Protein AF-0000000066007963 (afdb_homodimer)

pLDDT: mean 97.16, std 2.32, range [82.25, 98.88]

Foldseek 3Di:
DKKKKKFFDWDPPDDLVRLVVLQVVLLVLCVPQFQWPDKDKDFDDDDDQDDPDHGDDPDDTGMMMMTDGPDPVSVVRNVPDPSNVVSVVSCVVTTPDMDMDIDDDDD/DKKKKKFFDWDPPDDLVRLVVLQVVLLVLCVPQFQWPDKDKDFDDDDDQDDPDHGDDPDDTTMMMMTDGPDPVSVVRNVPDPSNVVSVVSCVVTTPDMDMDIDDDDD

Solvent-accessible surface area (backbone atoms only — not comparable to full-atom values): 11468 Å² total; per-residue (Å²): 108,45,36,37,39,31,45,29,24,60,33,89,89,54,50,70,69,58,46,54,52,50,53,51,51,54,54,61,66,50,64,85,38,58,36,54,68,42,76,50,58,29,38,51,71,42,69,70,71,90,57,91,40,49,68,43,83,58,74,83,61,45,29,42,36,38,42,33,18,71,38,73,68,28,42,51,47,26,72,68,35,69,68,47,52,58,52,49,54,52,42,47,72,56,38,40,28,38,34,52,32,33,40,40,82,74,120,108,47,37,37,39,31,43,28,23,60,34,90,88,52,50,70,68,57,45,53,53,48,53,52,52,54,54,60,64,50,64,84,37,59,37,54,67,43,76,49,58,30,38,50,70,41,69,71,71,90,57,92,40,50,67,43,84,57,74,83,60,45,28,43,35,36,41,33,17,71,37,72,67,28,42,51,47,27,74,68,35,70,67,47,51,56,53,48,53,52,43,49,72,56,39,40,26,37,34,49,32,33,40,39,81,75,118

Secondary structure (DSSP, 8-state):
-EEEEEEEE--TTS-HHHHHHHHHHHHHHTTT-TT--EEEEEEEEE-----SS-B-------EEEEEEESSHHHHHHHHH-HHHHHHHHHHHHH-SEEEEEEEEE--/-EEEEEEEE--TTS-HHHHHHHHHHHHHHTTT-TT--EEEEEEEEE-----SS-B-------EEEEEEESSHHHHHHHHH-HHHHHHHHHHHHH-SEEEEEEEEE--

GO terms:
  GO:0047469 4-carboxymethyl-4-methylbutenolide mutase activity (F, EXP)

Structure (mmCIF, N/CA/C/O backbone):
data_AF-0000000066007963-model_v1
#
loop_
_entity.id
_entity.type
_entity.pdbx_description
1 polymer '4-carboxymethyl-4-methylbutenolide mutase'
#
loop_
_atom_site.group_PDB
_atom_site.id
_atom_site.type_symbol
_atom_site.label_atom_id
_atom_site.label_alt_id
_atom_site.label_comp_id
_atom_site.label_asym_id
_atom_site.label_entity_id
_atom_site.label_seq_id
_atom_site.pdbx_PDB_ins_code
_atom_site.Cartn_x
_atom_site.Cartn_y
_atom_site.Cartn_z
_atom_site.occupancy
_atom_site.B_iso_or_equiv
_atom_site.auth_seq_id
_atom_site.auth_comp_id
_atom_site.auth_asym_id
_atom_site.auth_atom_id
_atom_site.pdbx_PDB_model_num
ATOM 1 N N . MET A 1 1 ? -11.953 -4.258 10.492 1 93 1 MET A N 1
ATOM 2 C CA . MET A 1 1 ? -11.016 -3.141 10.531 1 93 1 MET A CA 1
ATOM 3 C C . MET A 1 1 ? -10.969 -2.42 9.195 1 93 1 MET A C 1
ATOM 5 O O . MET A 1 1 ? -10.945 -3.059 8.141 1 93 1 MET A O 1
ATOM 9 N N . ILE A 1 2 ? -11.094 -1.042 9.227 1 97.12 2 ILE A N 1
ATOM 10 C CA . ILE A 1 2 ? -11.023 -0.233 8.008 1 97.12 2 ILE A CA 1
ATOM 11 C C . ILE A 1 2 ? -9.57 0.151 7.738 1 97.12 2 ILE A C 1
ATOM 13 O O . ILE A 1 2 ? -8.852 0.589 8.641 1 97.12 2 ILE A O 1
ATOM 17 N N . ARG A 1 3 ? -9.156 -0.06 6.543 1 98.12 3 ARG A N 1
ATOM 18 C CA . ARG A 1 3 ? -7.805 0.311 6.141 1 98.12 3 ARG A CA 1
ATOM 19 C C . ARG A 1 3 ? -7.828 1.187 4.891 1 98.12 3 ARG A C 1
ATOM 21 O O . ARG A 1 3 ? -8.453 0.831 3.889 1 98.12 3 ARG A O 1
ATOM 28 N N . ILE A 1 4 ? -7.16 2.316 4.98 1 98.56 4 ILE A N 1
ATOM 29 C CA . ILE A 1 4 ? -7.004 3.215 3.844 1 98.56 4 ILE A CA 1
ATOM 30 C C . ILE A 1 4 ? -5.52 3.404 3.537 1 98.56 4 ILE A C 1
ATOM 32 O O . ILE A 1 4 ? -4.742 3.789 4.414 1 98.56 4 ILE A O 1
ATOM 36 N N . LEU A 1 5 ? -5.148 3.043 2.363 1 98.75 5 LEU A N 1
ATOM 37 C CA . LEU A 1 5 ? -3.783 3.234 1.885 1 98.75 5 LEU A CA 1
ATOM 38 C C . LEU A 1 5 ? -3.678 4.492 1.031 1 98.75 5 LEU A C 1
ATOM 40 O O . LEU A 1 5 ? -4.566 4.777 0.223 1 98.75 5 LEU A O 1
ATOM 44 N N . TYR A 1 6 ? -2.576 5.219 1.158 1 98.75 6 TYR A N 1
ATOM 45 C CA . TYR A 1 6 ? -2.344 6.457 0.419 1 98.75 6 TYR A CA 1
ATOM 46 C C . TYR A 1 6 ? -1.031 6.391 -0.354 1 98.75 6 TYR A C 1
ATOM 48 O O . TYR A 1 6 ? 0.024 6.125 0.225 1 98.75 6 TYR A O 1
ATOM 56 N N . LEU A 1 7 ? -1.096 6.605 -1.629 1 98.88 7 LEU A N 1
ATOM 57 C CA . LEU A 1 7 ? 0.093 6.938 -2.406 1 98.88 7 LEU A CA 1
ATOM 58 C C . LEU A 1 7 ? 0.381 8.43 -2.348 1 98.88 7 LEU A C 1
ATOM 60 O O . LEU A 1 7 ? -0.507 9.25 -2.594 1 98.88 7 LEU A O 1
ATOM 64 N N . LEU A 1 8 ? 1.638 8.781 -2.002 1 98.81 8 LEU A N 1
ATOM 65 C CA . LEU A 1 8 ? 1.977 10.18 -1.795 1 98.81 8 LEU A CA 1
ATOM 66 C C . LEU A 1 8 ? 3.072 10.625 -2.76 1 98.81 8 LEU A C 1
ATOM 68 O O . LEU A 1 8 ? 4.039 9.891 -2.984 1 98.81 8 LEU A O 1
ATOM 72 N N . VAL A 1 9 ? 2.863 11.766 -3.27 1 98.81 9 VAL A N 1
ATOM 73 C CA . VAL A 1 9 ? 3.889 12.445 -4.055 1 98.81 9 VAL A CA 1
ATOM 74 C C . VAL A 1 9 ? 4.289 13.75 -3.367 1 98.81 9 VAL A C 1
ATOM 76 O O . VAL A 1 9 ? 3.43 14.523 -2.945 1 98.81 9 VAL A O 1
ATOM 79 N N . LYS A 1 10 ? 5.543 13.922 -3.172 1 98.5 10 LYS A N 1
ATOM 80 C CA . LYS A 1 10 ? 6.004 15.164 -2.551 1 98.5 10 LYS A CA 1
ATOM 81 C C . LYS A 1 10 ? 5.812 16.359 -3.486 1 98.5 10 LYS A C 1
ATOM 83 O O . LYS A 1 10 ? 5.793 16.188 -4.707 1 98.5 10 LYS A O 1
ATOM 88 N N . PRO A 1 11 ? 5.68 17.594 -2.967 1 98.38 11 PRO A N 1
ATOM 89 C CA . PRO A 1 11 ? 5.66 18.781 -3.814 1 98.38 11 PRO A CA 1
ATOM 90 C C . PRO A 1 11 ? 6.926 18.938 -4.656 1 98.38 11 PRO A C 1
ATOM 92 O O . PRO A 1 11 ? 8.023 18.594 -4.195 1 98.38 11 PRO A O 1
ATOM 95 N N . GLU A 1 12 ? 6.754 19.469 -5.875 1 97.06 12 GLU A N 1
ATOM 96 C CA . GLU A 1 12 ? 7.879 19.641 -6.789 1 97.06 12 GLU A CA 1
ATOM 97 C C . GLU A 1 12 ? 8.969 20.516 -6.172 1 97.06 12 GLU A C 1
ATOM 99 O O . GLU A 1 12 ? 10.156 20.297 -6.418 1 97.06 12 GLU A O 1
ATOM 104 N N . SER A 1 13 ? 8.555 21.422 -5.32 1 97.81 13 SER A N 1
ATOM 105 C CA . SER A 1 13 ? 9.484 22.406 -4.77 1 97.81 13 SER A CA 1
ATOM 106 C C . SER A 1 13 ? 10.188 21.859 -3.531 1 97.81 13 SER A C 1
ATOM 108 O O . SER A 1 13 ? 11.141 22.469 -3.035 1 97.81 13 SER A O 1
ATOM 110 N N . MET A 1 14 ? 9.82 20.781 -3.053 1 98.5 14 MET A N 1
ATOM 111 C CA . MET A 1 14 ? 10.344 20.25 -1.8 1 98.5 14 MET A CA 1
ATOM 112 C C . MET A 1 14 ? 11.406 19.188 -2.062 1 98.5 14 MET A C 1
ATOM 114 O O . MET A 1 14 ? 11.211 18.297 -2.902 1 98.5 14 MET A O 1
ATOM 118 N N . SER A 1 15 ? 12.461 19.234 -1.351 1 98.5 15 SER A N 1
ATOM 119 C CA . SER A 1 15 ? 13.516 18.219 -1.502 1 98.5 15 SER A CA 1
ATOM 120 C C . SER A 1 15 ? 13.094 16.891 -0.895 1 98.5 15 SER A C 1
ATOM 122 O O . SER A 1 15 ? 12.211 16.844 -0.037 1 98.5 15 SER A O 1
ATOM 124 N N . HIS A 1 16 ? 13.75 15.859 -1.344 1 97.5 16 HIS A N 1
ATOM 125 C CA . HIS A 1 16 ? 13.492 14.531 -0.79 1 97.5 16 HIS A CA 1
ATOM 126 C C . HIS A 1 16 ? 13.789 14.492 0.706 1 97.5 16 HIS A C 1
ATOM 128 O O . HIS A 1 16 ? 13.023 13.906 1.477 1 97.5 16 HIS A O 1
ATOM 134 N N . GLU A 1 17 ? 14.867 15.156 1.079 1 98 17 GLU A N 1
ATOM 135 C CA . GLU A 1 17 ? 15.266 15.172 2.484 1 98 17 GLU A CA 1
ATOM 136 C C . GLU A 1 17 ? 14.211 15.875 3.346 1 98 17 GLU A C 1
ATOM 138 O O . GLU A 1 17 ? 13.875 15.398 4.43 1 98 17 GLU A O 1
ATOM 143 N N . GLN A 1 18 ? 13.773 16.984 2.867 1 98.69 18 GLN A N 1
ATOM 144 C CA . GLN A 1 18 ? 12.734 17.703 3.602 1 98.69 18 GLN A CA 1
ATOM 145 C C . GLN A 1 18 ? 11.453 16.875 3.676 1 98.69 18 GLN A C 1
ATOM 147 O O . GLN A 1 18 ? 10.797 16.828 4.723 1 98.69 18 GLN A O 1
ATOM 152 N N . PHE A 1 19 ? 11.109 16.266 2.555 1 98.81 19 PHE A N 1
ATOM 153 C CA . PHE A 1 19 ? 9.922 15.422 2.516 1 98.81 19 PHE A CA 1
ATOM 154 C C . PHE A 1 19 ? 10.023 14.305 3.541 1 98.81 19 PHE A C 1
ATOM 156 O O . PHE A 1 19 ? 9.07 14.047 4.281 1 98.81 19 PHE A O 1
ATOM 163 N N . ARG A 1 20 ? 11.133 13.648 3.611 1 98.38 20 ARG A N 1
ATOM 164 C CA . ARG A 1 20 ? 11.391 12.594 4.59 1 98.38 20 ARG A CA 1
ATOM 165 C C . ARG A 1 20 ? 11.148 13.094 6.012 1 98.38 20 ARG A C 1
ATOM 167 O O . ARG A 1 20 ? 10.469 12.438 6.801 1 98.38 20 ARG A O 1
ATOM 174 N N . LYS A 1 21 ? 11.672 14.258 6.332 1 98.62 21 LYS A N 1
ATOM 175 C CA . LYS A 1 21 ? 11.5 14.844 7.656 1 98.62 21 LYS A CA 1
ATOM 176 C C . LYS A 1 21 ? 10.023 15.102 7.957 1 98.62 21 LYS A C 1
ATOM 178 O O . LYS A 1 21 ? 9.555 14.828 9.062 1 98.62 21 LYS A O 1
ATOM 183 N N . GLU A 1 22 ? 9.336 15.594 6.957 1 98.75 22 GLU A N 1
ATOM 184 C CA . GLU A 1 22 ? 7.926 15.922 7.16 1 98.75 22 GLU A CA 1
ATOM 185 C C . GLU A 1 22 ? 7.086 14.656 7.34 1 98.75 22 GLU A C 1
ATOM 187 O O . GLU A 1 22 ? 6.098 14.664 8.078 1 98.75 22 GLU A O 1
ATOM 192 N N . CYS A 1 23 ? 7.461 13.57 6.676 1 98.69 23 CYS A N 1
ATOM 193 C CA . CYS A 1 23 ? 6.785 12.297 6.91 1 98.69 23 CYS A CA 1
ATOM 194 C C . CYS A 1 23 ? 6.902 11.883 8.375 1 98.69 23 CYS A C 1
ATOM 196 O O . CYS A 1 23 ? 5.934 11.406 8.961 1 98.69 23 CYS A O 1
ATOM 198 N N . VAL A 1 24 ? 8.047 12.078 8.945 1 98.5 24 VAL A N 1
ATOM 199 C CA . VAL A 1 24 ? 8.273 11.734 10.344 1 98.5 24 VAL A CA 1
ATOM 200 C C . VAL A 1 24 ? 7.434 12.641 11.25 1 98.5 24 VAL A C 1
ATOM 202 O O . VAL A 1 24 ? 6.789 12.164 12.188 1 98.5 24 VAL A O 1
ATOM 205 N N . VAL A 1 25 ? 7.441 13.93 10.961 1 98.44 25 VAL A N 1
ATOM 206 C CA . VAL A 1 25 ? 6.629 14.875 11.719 1 98.44 25 VAL A CA 1
ATOM 207 C C . VAL A 1 25 ? 5.16 14.469 11.648 1 98.44 25 VAL A C 1
ATOM 209 O O . VAL A 1 25 ? 4.465 14.453 12.664 1 98.44 25 VAL A O 1
ATOM 212 N N . HIS A 1 26 ? 4.711 14.148 10.438 1 98.38 26 HIS A N 1
ATOM 213 C CA . HIS A 1 26 ? 3.318 13.766 10.234 1 98.38 26 HIS A CA 1
ATOM 214 C C . HIS A 1 26 ? 2.965 12.523 11.047 1 98.38 26 HIS A C 1
ATOM 216 O O . HIS A 1 26 ? 1.871 12.438 11.617 1 98.38 26 HIS A O 1
ATOM 222 N N . PHE A 1 27 ? 3.867 11.562 11.094 1 98.25 27 PHE A N 1
ATOM 223 C CA . PHE A 1 27 ? 3.691 10.359 11.906 1 98.25 27 PHE A CA 1
ATOM 224 C C . PHE A 1 27 ? 3.562 10.727 13.383 1 98.25 27 PHE A C 1
ATOM 226 O O . PHE A 1 27 ? 2.66 10.242 14.062 1 98.25 27 PHE A O 1
ATOM 233 N N . GLN A 1 28 ? 4.453 11.578 13.859 1 97.88 28 GLN A N 1
ATOM 234 C CA . GLN A 1 28 ? 4.441 11.984 15.258 1 97.88 28 GLN A CA 1
ATOM 235 C C . GLN A 1 28 ? 3.131 12.68 15.617 1 97.88 28 GLN A C 1
ATOM 237 O O . GLN A 1 28 ? 2.59 12.484 16.703 1 97.88 28 GLN A O 1
ATOM 242 N N . MET A 1 29 ? 2.58 13.453 14.703 1 97.19 29 MET A N 1
ATOM 243 C CA . MET A 1 29 ? 1.329 14.18 14.922 1 97.19 29 MET A CA 1
ATOM 244 C C . MET A 1 29 ? 0.158 13.211 15.055 1 97.19 29 MET A C 1
ATOM 246 O O . MET A 1 29 ? -0.901 13.578 15.562 1 97.19 29 MET A O 1
ATOM 250 N N . SER A 1 30 ? 0.347 12.008 14.516 1 97.31 30 SER A N 1
ATOM 251 C CA . SER A 1 30 ? -0.755 11.055 14.523 1 97.31 30 SER A CA 1
ATOM 252 C C . SER A 1 30 ? -0.917 10.414 15.906 1 97.31 30 SER A C 1
ATOM 254 O O . SER A 1 30 ? -1.938 9.781 16.188 1 97.31 30 SER A O 1
ATOM 256 N N . ALA A 1 31 ? 0.129 10.539 16.766 1 95.25 31 ALA A N 1
ATOM 257 C CA . ALA A 1 31 ? 0.084 9.938 18.094 1 95.25 31 ALA A CA 1
ATOM 258 C C . ALA A 1 31 ? -1.116 10.445 18.891 1 95.25 31 ALA A C 1
ATOM 260 O O . ALA A 1 31 ? -1.318 11.648 19.016 1 95.25 31 ALA A O 1
ATOM 261 N N . GLY A 1 32 ? -1.957 9.555 19.359 1 93.38 32 GLY A N 1
ATOM 262 C CA . GLY A 1 32 ? -3.105 9.914 20.172 1 93.38 32 GLY A CA 1
ATOM 263 C C . GLY A 1 32 ? -4.273 10.438 19.359 1 93.38 32 GLY A C 1
ATOM 264 O O . GLY A 1 32 ? -5.219 11 19.922 1 93.38 32 GLY A O 1
ATOM 265 N N . MET A 1 33 ? -4.207 10.336 18.094 1 97.31 33 MET A N 1
ATOM 266 C CA . MET A 1 33 ? -5.309 10.75 17.219 1 97.31 33 MET A CA 1
ATOM 267 C C . MET A 1 33 ? -6.59 10 17.562 1 97.31 33 MET A C 1
ATOM 269 O O . MET A 1 33 ? -6.633 8.773 17.484 1 97.31 33 MET A O 1
ATOM 273 N N . PRO A 1 34 ? -7.574 10.766 17.953 1 97.56 34 PRO A N 1
ATOM 274 C CA . PRO A 1 34 ? -8.82 10.086 18.297 1 97.56 34 PRO A CA 1
ATOM 275 C C . PRO A 1 34 ? -9.359 9.227 17.156 1 97.56 34 PRO A C 1
ATOM 277 O O . PRO A 1 34 ? -9.445 9.695 16.016 1 97.56 34 PRO A O 1
ATOM 280 N N . GLY A 1 35 ? -9.641 7.973 17.484 1 97.94 35 GLY A N 1
ATOM 281 C CA . GLY A 1 35 ? -10.281 7.09 16.531 1 97.94 35 GLY A CA 1
ATOM 282 C C . GLY A 1 35 ? -9.289 6.371 15.625 1 97.94 35 GLY A C 1
ATOM 283 O O . GLY A 1 35 ? -9.625 5.359 15.008 1 97.94 35 GLY A O 1
ATOM 284 N N . LEU A 1 36 ? -8.125 6.902 15.445 1 98.38 36 LEU A N 1
ATOM 285 C CA . LEU A 1 36 ? -7.094 6.285 14.625 1 98.38 36 LEU A CA 1
ATOM 286 C C . LEU A 1 36 ? -6.406 5.148 15.367 1 98.38 36 LEU A C 1
ATOM 288 O O . LEU A 1 36 ? -5.766 5.371 16.406 1 98.38 36 LEU A O 1
ATOM 292 N N . HIS A 1 37 ? -6.539 3.963 14.859 1 98.19 37 HIS A N 1
ATOM 293 C CA . HIS A 1 37 ? -5.938 2.793 15.492 1 98.19 37 HIS A CA 1
ATOM 294 C C . HIS A 1 37 ? -4.438 2.734 15.234 1 98.19 37 HIS A C 1
ATOM 296 O O . HIS A 1 37 ? -3.658 2.418 16.141 1 98.19 37 HIS A O 1
ATOM 302 N N . LYS A 1 38 ? -4.109 3.018 14.016 1 97.88 38 LYS A N 1
ATOM 303 C CA . LYS A 1 38 ? -2.705 2.959 13.625 1 97.88 38 LYS A CA 1
ATOM 304 C C . LYS A 1 38 ? -2.449 3.809 12.383 1 97.88 38 LYS A C 1
ATOM 306 O O . LYS A 1 38 ? -3.307 3.902 11.5 1 97.88 38 LYS A O 1
ATOM 311 N N . TYR A 1 39 ? -1.375 4.469 12.352 1 98.25 39 TYR A N 1
ATOM 312 C CA . TYR A 1 39 ? -0.849 5.125 11.156 1 98.25 39 TYR A CA 1
ATOM 313 C C . TYR A 1 39 ? 0.585 4.691 10.883 1 98.25 39 TYR A C 1
ATOM 315 O O . TYR A 1 39 ? 1.394 4.574 11.812 1 98.25 39 TYR A O 1
ATOM 323 N N . GLU A 1 40 ? 0.845 4.406 9.68 1 97.81 40 GLU A N 1
ATOM 324 C CA . GLU A 1 40 ? 2.199 4.113 9.219 1 97.81 40 GLU A CA 1
ATOM 325 C C . GLU A 1 40 ? 2.52 4.871 7.934 1 97.81 40 GLU A C 1
ATOM 327 O O . GLU A 1 40 ? 1.637 5.102 7.109 1 97.81 40 GLU A O 1
ATOM 332 N N . VAL A 1 41 ? 3.77 5.23 7.82 1 98.38 41 VAL A N 1
ATOM 333 C CA . VAL A 1 41 ? 4.242 5.824 6.574 1 98.38 41 VAL A CA 1
ATOM 334 C C . VAL A 1 41 ? 5.625 5.273 6.227 1 98.38 41 VAL A C 1
ATOM 336 O O . VAL A 1 41 ? 6.48 5.137 7.102 1 98.38 41 VAL A O 1
ATOM 339 N N . ARG A 1 42 ? 5.781 4.918 5.031 1 98.31 42 ARG A N 1
ATOM 340 C CA . ARG A 1 42 ? 7.043 4.402 4.512 1 98.31 42 ARG A CA 1
ATOM 341 C C . ARG A 1 42 ? 7.457 5.148 3.246 1 98.31 42 ARG A C 1
ATOM 343 O O . ARG A 1 42 ? 6.613 5.484 2.414 1 98.31 42 ARG A O 1
ATOM 350 N N . LEU A 1 43 ? 8.766 5.383 3.131 1 98.56 43 LEU A N 1
ATOM 351 C CA . LEU A 1 43 ? 9.266 5.988 1.899 1 98.56 43 LEU A CA 1
ATOM 352 C C . LEU A 1 43 ? 9.461 4.934 0.815 1 98.56 43 LEU A C 1
ATOM 354 O O . LEU A 1 43 ? 9.836 3.795 1.109 1 98.56 43 LEU A O 1
ATOM 358 N N . VAL A 1 44 ? 9.203 5.336 -0.41 1 98.5 44 VAL A N 1
ATOM 359 C CA . VAL A 1 44 ? 9.555 4.477 -1.537 1 98.5 44 VAL A CA 1
ATOM 360 C C . VAL A 1 44 ? 11.055 4.562 -1.799 1 98.5 44 VAL A C 1
ATOM 362 O O . VAL A 1 44 ? 11.586 5.648 -2.051 1 98.5 44 VAL A O 1
ATOM 365 N N . ALA A 1 45 ? 11.648 3.43 -1.726 1 97.56 45 ALA A N 1
ATOM 366 C CA . ALA A 1 45 ? 13.102 3.373 -1.829 1 97.56 45 ALA A CA 1
ATOM 367 C C . ALA A 1 45 ? 13.539 2.754 -3.154 1 97.56 45 ALA A C 1
ATOM 369 O O . ALA A 1 45 ? 14.711 2.824 -3.527 1 97.56 45 ALA A O 1
ATOM 370 N N . GLY A 1 46 ? 12.648 2.123 -3.895 1 97.38 46 GLY A N 1
ATOM 371 C CA . GLY A 1 46 ? 12.961 1.478 -5.16 1 97.38 46 GLY A CA 1
ATOM 372 C C . GLY A 1 46 ? 11.727 1.219 -6.012 1 97.38 46 GLY A C 1
ATOM 373 O O . GLY A 1 46 ? 10.641 1 -5.484 1 97.38 46 GLY A O 1
ATOM 374 N N . ASN A 1 47 ? 11.969 1.181 -7.301 1 97.56 47 ASN A N 1
ATOM 375 C CA . ASN A 1 47 ? 10.914 0.989 -8.289 1 97.56 47 ASN A CA 1
ATOM 376 C C . ASN A 1 47 ? 11.297 -0.062 -9.328 1 97.56 47 ASN A C 1
ATOM 378 O O . ASN A 1 47 ? 11.562 0.268 -10.484 1 97.56 47 ASN A O 1
ATOM 382 N N . PRO A 1 48 ? 11.273 -1.301 -8.883 1 96.62 48 PRO A N 1
ATOM 383 C CA . PRO A 1 48 ? 11.617 -2.312 -9.891 1 96.62 48 PRO A CA 1
ATOM 384 C C . PRO A 1 48 ? 10.688 -2.285 -11.102 1 96.62 48 PRO A C 1
ATOM 386 O O . PRO A 1 48 ? 9.477 -2.068 -10.945 1 96.62 48 PRO A O 1
ATOM 389 N N . THR A 1 49 ? 11.266 -2.471 -12.312 1 96.19 49 THR A N 1
ATOM 390 C CA . THR A 1 49 ? 10.453 -2.439 -13.523 1 96.19 49 THR A CA 1
ATOM 391 C C . THR A 1 49 ? 10.461 -3.801 -14.211 1 96.19 49 THR A C 1
ATOM 393 O O . THR A 1 49 ? 9.648 -4.051 -15.109 1 96.19 49 THR A O 1
ATOM 396 N N . ASP A 1 50 ? 11.398 -4.613 -13.844 1 94.25 50 ASP A N 1
ATOM 397 C CA . ASP A 1 50 ? 11.453 -5.965 -14.391 1 94.25 50 ASP A CA 1
ATOM 398 C C . ASP A 1 50 ? 10.508 -6.902 -13.648 1 94.25 50 ASP A C 1
ATOM 400 O O . ASP A 1 50 ? 10.883 -7.5 -12.641 1 94.25 50 ASP A O 1
ATOM 404 N N . THR A 1 51 ? 9.312 -6.984 -14.117 1 94.12 51 THR A N 1
ATOM 405 C CA . THR A 1 51 ? 8.281 -7.801 -13.484 1 94.12 51 THR A CA 1
ATOM 406 C C . THR A 1 51 ? 7.965 -9.023 -14.336 1 94.12 51 THR A C 1
ATOM 408 O O . THR A 1 51 ? 8.211 -9.023 -15.547 1 94.12 51 THR A O 1
ATOM 411 N N . HIS A 1 52 ? 7.453 -10.039 -13.789 1 92 52 HIS A N 1
ATOM 412 C CA . HIS A 1 52 ? 7.105 -11.281 -14.469 1 92 52 HIS A CA 1
ATOM 413 C C . HIS A 1 52 ? 5.742 -11.18 -15.141 1 92 52 HIS A C 1
ATOM 415 O O . HIS A 1 52 ? 5.336 -12.078 -15.883 1 92 52 HIS A O 1
ATOM 421 N N . VAL A 1 53 ? 4.996 -10.164 -14.844 1 96.19 53 VAL A N 1
ATOM 422 C CA . VAL A 1 53 ? 3.758 -9.773 -15.516 1 96.19 53 VAL A CA 1
ATOM 423 C C . VAL A 1 53 ? 3.904 -8.367 -16.109 1 96.19 53 VAL A C 1
ATOM 425 O O . VAL A 1 53 ? 4.879 -7.668 -15.812 1 96.19 53 VAL A O 1
ATOM 428 N N . PRO A 1 54 ? 2.986 -7.965 -17.031 1 97.31 54 PRO A N 1
ATOM 429 C CA . PRO A 1 54 ? 3.121 -6.621 -17.594 1 97.31 54 PRO A CA 1
ATOM 430 C C . PRO A 1 54 ? 3.273 -5.539 -16.531 1 97.31 54 PRO A C 1
ATOM 432 O O . PRO A 1 54 ? 2.576 -5.566 -15.508 1 97.31 54 PRO A O 1
ATOM 435 N N . TYR A 1 55 ? 4.129 -4.645 -16.75 1 98 55 TYR A N 1
ATOM 436 C CA . TYR A 1 55 ? 4.43 -3.549 -15.836 1 98 55 TYR A CA 1
ATOM 437 C C . TYR A 1 55 ? 3.336 -2.49 -15.867 1 98 55 TYR A C 1
ATOM 439 O O . TYR A 1 55 ? 2.891 -2.084 -16.938 1 98 55 TYR A O 1
ATOM 447 N N . LEU A 1 56 ? 2.88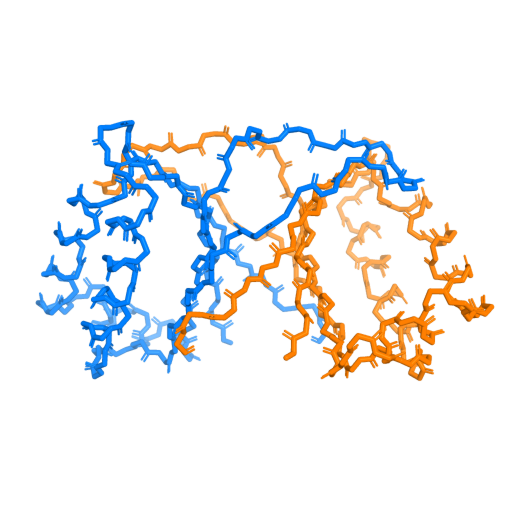5 -2.127 -14.75 1 98.06 56 LEU A N 1
ATOM 448 C CA . LEU A 1 56 ? 1.945 -1.022 -14.586 1 98.06 56 LEU A CA 1
ATOM 449 C C . LEU A 1 56 ? 2.68 0.269 -14.242 1 98.06 56 LEU A C 1
ATOM 451 O O . LEU A 1 56 ? 3.27 0.382 -13.164 1 98.06 56 LEU A O 1
ATOM 455 N N . ASP A 1 57 ? 2.66 1.22 -15.094 1 96.56 57 ASP A N 1
ATOM 456 C CA . ASP A 1 57 ? 3.26 2.516 -14.789 1 96.56 57 ASP A CA 1
ATOM 457 C C . ASP A 1 57 ? 2.246 3.449 -14.133 1 96.56 57 ASP A C 1
ATOM 459 O O . ASP A 1 57 ? 1.216 3.773 -14.727 1 96.56 57 ASP A O 1
ATOM 463 N N . VAL A 1 58 ? 2.562 3.865 -12.875 1 97.75 58 VAL A N 1
ATOM 464 C CA . VAL A 1 58 ? 1.63 4.738 -12.172 1 97.75 58 VAL A CA 1
ATOM 465 C C . VAL A 1 58 ? 2.283 6.094 -11.914 1 97.75 58 VAL A C 1
ATOM 467 O O . VAL A 1 58 ? 1.803 6.875 -11.086 1 97.75 58 VAL A O 1
ATOM 470 N N . GLY A 1 59 ? 3.43 6.371 -12.516 1 95.88 59 GLY A N 1
ATOM 471 C CA . GLY A 1 59 ? 4.152 7.602 -12.242 1 95.88 59 GLY A CA 1
ATOM 472 C C . GLY A 1 59 ? 4.969 7.539 -10.961 1 95.88 59 GLY A C 1
ATOM 473 O O . GLY A 1 59 ? 5.145 6.465 -10.383 1 95.88 59 GLY A O 1
ATOM 474 N N . ARG A 1 60 ? 5.398 8.672 -10.539 1 96.81 60 ARG A N 1
ATOM 475 C CA . ARG A 1 60 ? 6.27 8.766 -9.367 1 96.81 60 ARG A CA 1
ATOM 476 C C . ARG A 1 60 ? 5.465 8.727 -8.078 1 96.81 60 ARG A C 1
ATOM 478 O O . ARG A 1 60 ? 4.465 9.438 -7.941 1 96.81 60 ARG A O 1
ATOM 485 N N . ILE A 1 61 ? 5.848 7.898 -7.176 1 98.75 61 ILE A N 1
ATOM 486 C CA . ILE A 1 61 ? 5.348 7.832 -5.809 1 98.75 61 ILE A CA 1
ATOM 487 C C . ILE A 1 61 ? 6.508 7.98 -4.824 1 98.75 61 ILE A C 1
ATOM 489 O O . ILE A 1 61 ? 7.516 7.281 -4.93 1 98.75 61 ILE A O 1
ATOM 493 N N . ASP A 1 62 ? 6.32 8.844 -3.867 1 98.75 62 ASP A N 1
ATOM 494 C CA . ASP A 1 62 ? 7.434 9.109 -2.963 1 98.75 62 ASP A CA 1
ATOM 495 C C . ASP A 1 62 ? 7.262 8.359 -1.643 1 98.75 62 ASP A C 1
ATOM 497 O O . ASP A 1 62 ? 8.242 8.016 -0.984 1 98.75 62 ASP A O 1
ATOM 501 N N . ALA A 1 63 ? 6.012 8.125 -1.227 1 98.75 63 ALA A N 1
ATOM 502 C CA . ALA A 1 63 ? 5.746 7.453 0.046 1 98.75 63 ALA A CA 1
ATOM 503 C C . ALA A 1 63 ? 4.395 6.746 0.023 1 98.75 63 ALA A C 1
ATOM 505 O O . ALA A 1 63 ? 3.555 7.031 -0.833 1 98.75 63 ALA A O 1
ATOM 506 N N . ILE A 1 64 ? 4.27 5.859 0.892 1 98.75 64 ILE A N 1
ATOM 507 C CA . ILE A 1 64 ? 3.025 5.129 1.111 1 98.75 64 ILE A CA 1
ATOM 508 C C . ILE A 1 64 ? 2.598 5.266 2.57 1 98.75 64 ILE A C 1
ATOM 510 O O . ILE A 1 64 ? 3.346 4.898 3.48 1 98.75 64 ILE A O 1
ATOM 514 N N . GLY A 1 65 ? 1.444 5.836 2.74 1 98.31 65 GLY A N 1
ATOM 515 C CA . GLY A 1 65 ? 0.816 5.914 4.051 1 98.31 65 GLY A CA 1
ATOM 516 C C . GLY A 1 65 ? -0.327 4.93 4.223 1 98.31 65 GLY A C 1
ATOM 517 O O . GLY A 1 65 ? -0.962 4.531 3.244 1 98.31 65 GLY A O 1
ATOM 518 N N . GLU A 1 66 ? -0.582 4.602 5.449 1 98.25 66 GLU A N 1
ATOM 519 C CA . GLU A 1 66 ? -1.734 3.752 5.73 1 98.25 66 GLU A CA 1
ATOM 520 C C . GLU A 1 66 ? -2.357 4.094 7.078 1 98.25 66 GLU A C 1
ATOM 522 O O . GLU A 1 66 ? -1.647 4.266 8.07 1 98.25 66 GLU A O 1
ATOM 527 N N . CYS A 1 67 ? -3.666 4.176 7.051 1 98.38 67 CYS A N 1
ATOM 528 C CA . CYS A 1 67 ? -4.449 4.379 8.266 1 98.38 67 CYS A CA 1
ATOM 529 C C . CYS A 1 67 ? -5.324 3.164 8.555 1 98.38 67 CYS A C 1
ATOM 531 O O . CYS A 1 67 ? -5.926 2.594 7.641 1 98.38 67 CYS A O 1
ATOM 533 N N . TRP A 1 68 ? -5.34 2.754 9.836 1 98.31 68 TRP A N 1
ATOM 534 C CA . TRP A 1 68 ? -6.211 1.691 10.328 1 98.31 68 TRP A CA 1
ATOM 535 C C . TRP A 1 68 ? -7.25 2.244 11.297 1 98.31 68 TRP A C 1
ATOM 537 O O . TRP A 1 68 ? -6.918 3.021 12.195 1 98.31 68 TRP A O 1
ATOM 547 N N . PHE A 1 69 ? -8.43 1.845 11.102 1 98.25 69 PHE A N 1
ATOM 548 C CA . PHE A 1 69 ? -9.523 2.16 12.008 1 98.25 69 PHE A CA 1
ATOM 549 C C . PHE A 1 69 ? -10.211 0.889 12.492 1 98.25 69 PHE A C 1
ATOM 551 O O . PHE A 1 69 ? -10.594 0.041 11.688 1 98.25 69 PHE A O 1
ATOM 558 N N . ALA A 1 70 ? -10.43 0.792 13.781 1 97.75 70 ALA A N 1
ATOM 559 C CA . ALA A 1 70 ? -10.93 -0.445 14.383 1 97.75 70 ALA A CA 1
ATOM 560 C C . ALA A 1 70 ? -12.375 -0.704 13.984 1 97.75 70 ALA A C 1
ATOM 562 O O . ALA A 1 70 ? -12.828 -1.851 13.977 1 97.75 70 ALA A O 1
ATOM 563 N N . SER A 1 71 ? -13.156 0.388 13.766 1 97.25 71 SER A N 1
ATOM 564 C CA . SER A 1 71 ? -14.57 0.302 13.414 1 97.25 71 SER A CA 1
ATOM 565 C C . SER A 1 71 ? -15.031 1.55 12.672 1 97.25 71 SER A C 1
ATOM 567 O O . SER A 1 71 ? -14.312 2.547 12.609 1 97.25 71 SER A O 1
ATOM 569 N N . GLU A 1 72 ? -16.156 1.402 12.078 1 96.94 72 GLU A N 1
ATOM 570 C CA . GLU A 1 72 ? -16.781 2.574 11.461 1 96.94 72 GLU A CA 1
ATOM 571 C C . GLU A 1 72 ? -16.984 3.688 12.484 1 96.94 72 GLU A C 1
ATOM 573 O O . GLU A 1 72 ? -16.828 4.867 12.164 1 96.94 72 GLU A O 1
ATOM 578 N N . GLU A 1 73 ? -17.344 3.275 13.742 1 97.94 73 GLU A N 1
ATOM 579 C CA . GLU A 1 73 ? -17.531 4.254 14.812 1 97.94 73 GLU A CA 1
ATOM 580 C C . GLU A 1 73 ? -16.25 5.023 15.094 1 97.94 73 GLU A C 1
ATOM 582 O O . GLU A 1 73 ? -16.266 6.25 15.234 1 97.94 73 GLU A O 1
ATOM 587 N N . GLN A 1 74 ? -15.156 4.285 15.172 1 97.81 74 GLN A N 1
ATOM 588 C CA . GLN A 1 74 ? -13.875 4.941 15.438 1 97.81 74 GLN A CA 1
ATOM 589 C C . GLN A 1 74 ? -13.461 5.82 14.266 1 97.81 74 GLN A C 1
ATOM 591 O O . GLN A 1 74 ? -12.836 6.867 14.453 1 97.81 74 GLN A O 1
ATOM 596 N N . TYR A 1 75 ? -13.781 5.414 13.062 1 97.56 75 TYR A N 1
ATOM 597 C CA . TYR A 1 75 ? -13.539 6.246 11.891 1 97.56 75 TYR A CA 1
ATOM 598 C C . TYR A 1 75 ? -14.297 7.562 11.984 1 97.56 75 TYR A C 1
ATOM 600 O O . TYR A 1 75 ? -13.758 8.625 11.664 1 97.56 75 TYR A O 1
ATOM 608 N N . GLN A 1 76 ? -15.523 7.531 12.445 1 97.12 76 GLN A N 1
ATOM 609 C CA . GLN A 1 76 ? -16.328 8.742 12.602 1 97.12 76 GLN A CA 1
ATOM 610 C C . GLN A 1 76 ? -15.727 9.664 13.664 1 97.12 76 GLN A C 1
ATOM 612 O O . GLN A 1 76 ? -15.719 10.883 13.5 1 97.12 76 GLN A O 1
ATOM 617 N N . VAL A 1 77 ? -15.266 9.078 14.75 1 97.62 77 VAL A N 1
ATOM 618 C CA . VAL A 1 77 ? -14.594 9.852 15.789 1 97.62 77 VAL A CA 1
ATOM 619 C C . VAL A 1 77 ? -13.414 10.602 15.195 1 97.62 77 VAL A C 1
ATOM 621 O O . VAL A 1 77 ? -13.234 11.797 15.438 1 97.62 77 VAL A O 1
ATOM 624 N N . TYR A 1 78 ? -12.68 9.875 14.43 1 97.5 78 TYR A N 1
ATOM 625 C CA . TYR A 1 78 ? -11.523 10.438 13.734 1 97.5 78 TYR A CA 1
ATOM 626 C C . TYR A 1 78 ? -11.938 11.602 12.844 1 97.5 78 TYR A C 1
ATOM 628 O O . TYR A 1 78 ? -11.328 12.672 12.875 1 97.5 78 TYR A O 1
ATOM 636 N N . MET A 1 79 ? -12.961 11.477 12.102 1 95 79 MET A N 1
ATOM 637 C CA . MET A 1 79 ? -13.406 12.461 11.117 1 95 79 MET A CA 1
ATOM 638 C C . MET A 1 79 ? -13.891 13.734 11.797 1 95 79 MET A C 1
ATOM 640 O O . MET A 1 79 ? -13.82 14.82 11.219 1 95 79 MET A O 1
ATOM 644 N N . GLU A 1 80 ? -14.25 13.641 13.055 1 94.81 80 GLU A N 1
ATOM 645 C CA . GLU A 1 80 ? -14.852 14.773 13.75 1 94.81 80 GLU A CA 1
ATOM 646 C C . GLU A 1 80 ? -13.852 15.438 14.688 1 94.81 80 GLU A C 1
ATOM 648 O O . GLU A 1 80 ? -14.148 16.484 15.281 1 94.81 80 GLU A O 1
ATOM 653 N N . SER A 1 81 ? -12.727 14.945 14.781 1 94.31 81 SER A N 1
ATOM 654 C CA . SER A 1 81 ? -11.742 15.414 15.75 1 94.31 81 SER A CA 1
ATOM 655 C C . SER A 1 81 ? -11.078 16.703 15.289 1 94.31 81 SER A C 1
ATOM 657 O O . SER A 1 81 ? -10.75 16.844 14.109 1 94.31 81 SER A O 1
ATOM 659 N N . ASP A 1 82 ? -10.789 17.594 16.188 1 91.25 82 ASP A N 1
ATOM 660 C CA . ASP A 1 82 ? -10.039 18.828 15.914 1 91.25 82 ASP A CA 1
ATOM 661 C C . ASP A 1 82 ? -8.578 18.516 15.602 1 91.25 82 ASP A C 1
ATOM 663 O O . ASP A 1 82 ? -7.977 19.156 14.734 1 91.25 82 ASP A O 1
ATOM 667 N N . ILE A 1 83 ? -8.125 17.547 16.25 1 92.81 83 ILE A N 1
ATOM 668 C CA . ILE A 1 83 ? -6.734 17.156 16.031 1 92.81 83 ILE A CA 1
ATOM 669 C C . ILE A 1 83 ? -6.531 16.719 14.586 1 92.81 83 ILE A C 1
ATOM 671 O O . ILE A 1 83 ? -5.504 17.016 13.977 1 92.81 83 ILE A O 1
ATOM 675 N N . ARG A 1 84 ? -7.496 16.094 14.016 1 95.06 84 ARG A N 1
ATOM 676 C CA . ARG A 1 84 ? -7.426 15.664 12.625 1 95.06 84 ARG A CA 1
ATOM 677 C C . ARG A 1 84 ? -7.301 16.859 11.688 1 95.06 84 ARG A C 1
ATOM 679 O O . ARG A 1 84 ? -6.586 16.797 10.688 1 95.06 84 ARG A O 1
ATOM 686 N N . LYS A 1 85 ? -7.902 17.906 12.117 1 94.75 85 LYS A N 1
ATOM 687 C CA . LYS A 1 85 ? -7.832 19.109 11.289 1 94.75 85 LYS A CA 1
ATOM 688 C C . LYS A 1 85 ? -6.402 19.625 11.188 1 94.75 85 LYS A C 1
ATOM 690 O O . LYS A 1 85 ? -5.938 19.969 10.094 1 94.75 85 LYS A O 1
ATOM 695 N N . ALA A 1 86 ? -5.746 19.672 12.266 1 95.44 86 ALA A N 1
ATOM 696 C CA . ALA A 1 86 ? -4.348 20.094 12.266 1 95.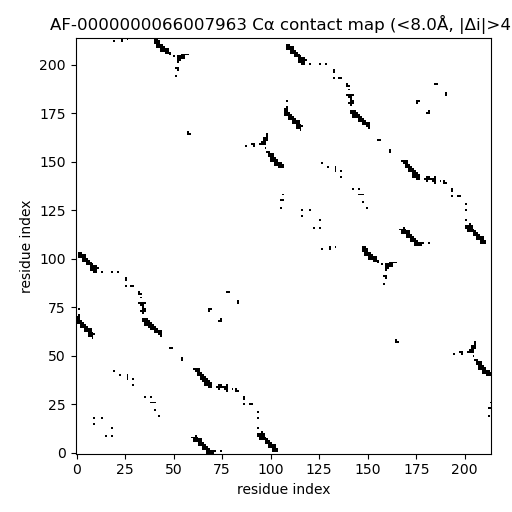44 86 ALA A CA 1
ATOM 697 C C . ALA A 1 86 ? -3.479 19.109 11.484 1 95.44 86 ALA A C 1
ATOM 699 O O . ALA A 1 86 ? -2.541 19.516 10.797 1 95.44 86 ALA A O 1
ATOM 700 N N . TRP A 1 87 ? -3.768 17.844 11.617 1 97.44 87 TRP A N 1
ATOM 701 C CA . TRP A 1 87 ? -3.068 16.781 10.906 1 97.44 87 TRP A CA 1
ATOM 702 C C . TRP A 1 87 ? -3.248 16.922 9.398 1 97.44 87 TRP A C 1
ATOM 704 O O . TRP A 1 87 ? -2.283 16.812 8.641 1 97.44 87 TRP A O 1
ATOM 714 N N . PHE A 1 88 ? -4.438 17.297 8.984 1 96.38 88 PHE A N 1
ATOM 715 C CA . PHE A 1 88 ? -4.766 17.5 7.578 1 96.38 88 PHE A CA 1
ATOM 716 C C . PHE A 1 88 ? -4.039 18.719 7.027 1 96.38 88 PHE A C 1
ATOM 718 O O . PHE A 1 88 ? -3.504 18.688 5.918 1 96.38 88 PHE A O 1
ATOM 725 N N . GLU A 1 89 ? -4.02 19.75 7.836 1 96.94 89 GLU A N 1
ATOM 726 C CA . GLU A 1 89 ? -3.346 20.969 7.391 1 96.94 89 GLU A CA 1
ATOM 727 C C . GLU A 1 89 ? -1.854 20.719 7.18 1 96.94 89 GLU A C 1
ATOM 729 O O . GLU A 1 89 ? -1.262 21.25 6.234 1 96.94 89 GLU A O 1
ATOM 734 N N . HIS A 1 90 ? -1.286 19.984 8.07 1 98.12 90 HIS A N 1
ATOM 735 C CA . HIS A 1 90 ? 0.116 19.641 7.867 1 98.12 90 HIS A CA 1
ATOM 736 C C . HIS A 1 90 ? 0.305 18.844 6.586 1 98.12 90 HIS A C 1
ATOM 738 O O . HIS A 1 90 ? 1.274 19.047 5.852 1 98.12 90 HIS A O 1
ATOM 744 N N . GLY A 1 91 ? -0.631 17.891 6.324 1 98.19 91 GLY A N 1
ATOM 745 C CA . GLY A 1 91 ? -0.599 17.156 5.07 1 98.19 91 GLY A CA 1
ATOM 746 C C . GLY A 1 91 ? -0.616 18.062 3.85 1 98.19 91 GLY A C 1
ATOM 747 O O . GLY A 1 91 ? 0.159 17.859 2.912 1 98.19 91 GLY A O 1
ATOM 748 N N . LYS A 1 92 ? -1.352 19.031 3.873 1 97.88 92 LYS A N 1
ATOM 749 C CA . LYS A 1 92 ? -1.447 19.984 2.768 1 97.88 92 LYS A CA 1
ATOM 750 C C . LYS A 1 92 ? -0.107 20.672 2.51 1 97.88 92 LYS A C 1
ATOM 752 O O . LYS A 1 92 ? 0.206 21.016 1.371 1 97.88 92 LYS A O 1
ATOM 757 N N . TYR A 1 93 ? 0.52 20.844 3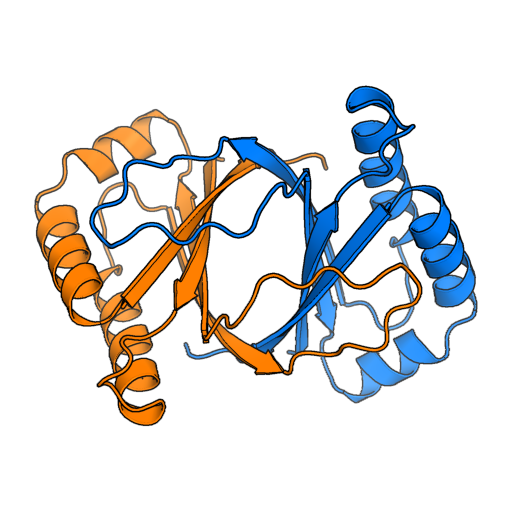.572 1 97.94 93 TYR A N 1
ATOM 758 C CA . TYR A 1 93 ? 1.801 21.531 3.48 1 97.94 93 TYR A CA 1
ATOM 759 C C . TYR A 1 93 ? 2.83 20.672 2.752 1 97.94 93 TYR A C 1
ATOM 761 O O . TYR A 1 93 ? 3.553 21.172 1.883 1 97.94 93 TYR A O 1
ATOM 769 N N . PHE A 1 94 ? 2.885 19.344 2.979 1 98.75 94 PHE A N 1
ATOM 770 C CA . PHE A 1 94 ? 4.059 18.609 2.506 1 98.75 94 PHE A CA 1
ATOM 771 C C . PHE A 1 94 ? 3.664 17.562 1.469 1 98.75 94 PHE A C 1
ATOM 773 O O . PHE A 1 94 ? 4.531 16.953 0.838 1 98.75 94 PHE A O 1
ATOM 780 N N . ILE A 1 95 ? 2.387 17.312 1.291 1 98.69 95 ILE A N 1
ATOM 781 C CA . ILE A 1 95 ? 1.947 16.359 0.276 1 98.69 95 ILE A CA 1
ATOM 782 C C . ILE A 1 95 ? 1.547 17.109 -0.993 1 98.69 95 ILE A C 1
ATOM 784 O O . ILE A 1 95 ? 0.645 17.953 -0.967 1 98.69 95 ILE A O 1
ATOM 788 N N . GLY A 1 96 ? 2.197 16.797 -2.047 1 98.69 96 GLY A N 1
ATOM 789 C CA . GLY A 1 96 ? 1.9 17.422 -3.324 1 98.69 96 GLY A CA 1
ATOM 790 C C . GLY A 1 96 ? 0.663 16.859 -3.992 1 98.69 96 GLY A C 1
ATOM 791 O O . GLY A 1 96 ? -0.184 17.609 -4.484 1 98.69 96 GLY A O 1
ATOM 792 N N . GLN A 1 97 ? 0.611 15.539 -4.078 1 98.62 97 GLN A N 1
ATOM 793 C CA . GLN A 1 97 ? -0.541 14.797 -4.57 1 98.62 97 GLN A CA 1
ATOM 794 C C . GLN A 1 97 ? -0.756 13.516 -3.766 1 98.62 97 GLN A C 1
ATOM 796 O O . GLN A 1 97 ? 0.18 13 -3.154 1 98.62 97 GLN A O 1
ATOM 801 N N . LEU A 1 98 ? -1.997 13.039 -3.789 1 98.12 98 LEU A N 1
ATOM 802 C CA . LEU A 1 98 ? -2.264 11.805 -3.068 1 98.12 98 LEU A CA 1
ATOM 803 C C . LEU A 1 98 ? -3.365 11 -3.752 1 98.12 98 LEU A C 1
ATOM 805 O O . LEU A 1 98 ? -4.246 11.57 -4.398 1 98.12 98 LEU A O 1
ATOM 809 N N . LYS A 1 99 ? -3.27 9.719 -3.715 1 98.69 99 LYS A N 1
ATOM 810 C CA . LYS A 1 99 ? -4.273 8.75 -4.141 1 98.69 99 LYS A CA 1
ATOM 811 C C . LYS A 1 99 ? -4.637 7.801 -3.002 1 98.69 99 LYS A C 1
ATOM 813 O O . LYS A 1 99 ? -3.828 6.949 -2.617 1 98.69 99 LYS A O 1
ATOM 818 N N . PRO A 1 100 ? -5.867 7.938 -2.455 1 98.5 100 PRO A N 1
ATOM 819 C CA . PRO A 1 100 ? -6.297 6.992 -1.422 1 98.5 100 PRO A CA 1
ATOM 820 C C . PRO A 1 100 ? -6.941 5.738 -2.004 1 98.5 100 PRO A C 1
ATOM 822 O O . PRO A 1 100 ? -7.594 5.801 -3.049 1 98.5 100 PRO A O 1
ATOM 825 N N . PHE A 1 101 ? -6.801 4.625 -1.3 1 98.75 101 PHE A N 1
ATOM 826 C CA . PHE A 1 101 ? -7.504 3.369 -1.533 1 98.75 101 PHE A CA 1
ATOM 827 C C . PHE A 1 101 ? -8.172 2.879 -0.255 1 98.75 101 PHE A C 1
ATOM 829 O O . PHE 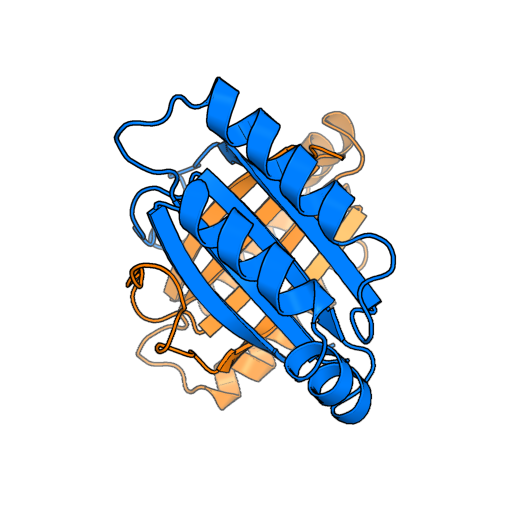A 1 101 ? -7.504 2.662 0.758 1 98.75 101 PHE A O 1
ATOM 836 N N . VAL A 1 102 ? -9.484 2.715 -0.287 1 98.38 102 VAL A N 1
ATOM 837 C CA . VAL A 1 102 ? -10.133 1.938 0.763 1 98.38 102 VAL A CA 1
ATOM 838 C C . VAL A 1 102 ? -10.031 0.448 0.44 1 98.38 102 VAL A C 1
ATOM 840 O O . VAL A 1 102 ? -10.359 0.025 -0.673 1 98.38 102 VAL A O 1
ATOM 843 N N . THR A 1 103 ? -9.539 -0.336 1.452 1 98.38 103 THR A N 1
ATOM 844 C CA . THR A 1 103 ? -9.305 -1.741 1.138 1 98.38 103 THR A CA 1
ATOM 845 C C . THR A 1 103 ? -10.164 -2.641 2.023 1 98.38 103 THR A C 1
ATOM 847 O O . THR A 1 103 ? -10.68 -2.201 3.055 1 98.38 103 THR A O 1
ATOM 850 N N . GLU A 1 104 ? -10.352 -3.799 1.53 1 96.62 104 GLU A N 1
ATOM 851 C CA . GLU A 1 104 ? -11.055 -4.816 2.307 1 96.62 104 GLU A CA 1
ATOM 852 C C . GLU A 1 104 ? -10.188 -6.059 2.498 1 96.62 104 GLU A C 1
ATOM 854 O O . GLU A 1 104 ? -9.43 -6.441 1.601 1 96.62 104 GLU A O 1
ATOM 859 N N . GLU A 1 105 ? -10.258 -6.582 3.693 1 91.81 105 GLU A N 1
ATOM 860 C CA . GLU A 1 105 ? -9.508 -7.793 4.008 1 91.81 105 GLU A CA 1
ATOM 861 C C . GLU A 1 105 ? -10.117 -9.016 3.324 1 91.81 105 GLU A C 1
ATOM 863 O O . GLU A 1 105 ? -11.336 -9.195 3.348 1 91.81 105 GLU A O 1
ATOM 868 N N . LEU A 1 106 ? -9.312 -9.758 2.707 1 90.81 106 LEU A N 1
ATOM 869 C CA . LEU A 1 106 ? -9.75 -10.969 2.025 1 90.81 106 LEU A CA 1
ATOM 870 C C . LEU A 1 106 ? -9.539 -12.195 2.904 1 90.81 106 LEU A C 1
ATOM 872 O O . LEU A 1 106 ? -10.383 -13.094 2.938 1 90.81 106 LEU A O 1
ATOM 876 N N . VAL A 1 107 ? -8.367 -12.203 3.51 1 82.44 107 VAL A N 1
ATOM 877 C CA . VAL A 1 107 ? -7.969 -13.359 4.301 1 82.44 107 VAL A CA 1
ATOM 878 C C . VAL A 1 107 ? -7.199 -12.898 5.539 1 82.44 107 VAL A C 1
ATOM 880 O O . VAL A 1 107 ? -6.637 -11.797 5.555 1 82.44 107 VAL A O 1
ATOM 883 N N . MET B 1 1 ? 13.953 -5.004 8.094 1 93.19 1 MET B N 1
ATOM 884 C CA . MET B 1 1 ? 12.93 -5.758 7.379 1 93.19 1 MET B CA 1
ATOM 885 C C . MET B 1 1 ? 12.672 -5.152 6 1 93.19 1 MET B C 1
ATOM 887 O O . MET B 1 1 ? 12.57 -3.932 5.863 1 93.19 1 MET B O 1
ATOM 891 N N . ILE B 1 2 ? 12.68 -6.023 4.926 1 97.06 2 ILE B N 1
ATOM 892 C CA . ILE B 1 2 ? 12.398 -5.578 3.566 1 97.06 2 ILE B CA 1
ATOM 893 C C . ILE B 1 2 ? 10.898 -5.688 3.285 1 97.06 2 ILE B C 1
ATOM 895 O O . ILE B 1 2 ? 10.281 -6.711 3.586 1 97.06 2 ILE B O 1
ATOM 899 N N . ARG B 1 3 ? 10.359 -4.645 2.77 1 98.12 3 ARG B N 1
ATOM 900 C CA . ARG B 1 3 ? 8.945 -4.637 2.406 1 98.12 3 ARG B CA 1
ATOM 901 C C . ARG B 1 3 ? 8.758 -4.207 0.958 1 98.12 3 ARG B C 1
ATOM 903 O O . ARG B 1 3 ? 9.266 -3.164 0.542 1 98.12 3 ARG B O 1
ATOM 910 N N . ILE B 1 4 ? 8.023 -5.016 0.213 1 98.5 4 ILE B N 1
ATOM 911 C CA . ILE B 1 4 ? 7.668 -4.688 -1.163 1 98.5 4 ILE B CA 1
ATOM 912 C C . ILE B 1 4 ? 6.148 -4.656 -1.31 1 98.5 4 ILE B C 1
ATOM 914 O O . ILE B 1 4 ? 5.469 -5.633 -0.985 1 98.5 4 ILE B O 1
ATOM 918 N N . LEU B 1 5 ? 5.656 -3.545 -1.686 1 98.75 5 LEU B N 1
ATOM 919 C CA . LEU B 1 5 ? 4.234 -3.373 -1.949 1 98.75 5 LEU B CA 1
ATOM 920 C C . LEU B 1 5 ? 3.939 -3.484 -3.441 1 98.75 5 LEU B C 1
ATOM 922 O O . LEU B 1 5 ? 4.695 -2.967 -4.266 1 98.75 5 LEU B O 1
ATOM 926 N N . TYR B 1 6 ? 2.816 -4.094 -3.787 1 98.75 6 TYR B N 1
ATOM 927 C CA . TYR B 1 6 ? 2.418 -4.289 -5.176 1 98.75 6 TYR B CA 1
ATOM 928 C C . TYR B 1 6 ? 1.026 -3.725 -5.43 1 98.75 6 TYR B C 1
ATOM 930 O O . TYR B 1 6 ? 0.069 -4.078 -4.738 1 98.75 6 TYR B O 1
ATOM 938 N N . LEU B 1 7 ? 0.916 -2.863 -6.383 1 98.88 7 LEU B N 1
ATOM 939 C CA . LEU B 1 7 ? -0.379 -2.531 -6.969 1 98.88 7 LEU B CA 1
ATOM 940 C C . LEU B 1 7 ? -0.749 -3.523 -8.062 1 98.88 7 LEU B C 1
ATOM 942 O O . LEU B 1 7 ? 0.051 -3.787 -8.969 1 98.88 7 LEU B O 1
ATOM 946 N N . LEU B 1 8 ? -1.963 -4.074 -7.969 1 98.88 8 LEU B N 1
ATOM 947 C CA . LEU B 1 8 ? -2.359 -5.125 -8.898 1 98.88 8 LEU B CA 1
ATOM 948 C C . LEU B 1 8 ? -3.592 -4.715 -9.695 1 98.88 8 LEU B C 1
ATOM 950 O O . LEU B 1 8 ? -4.535 -4.145 -9.141 1 98.88 8 LEU B O 1
ATOM 954 N N . VAL B 1 9 ? -3.52 -5.012 -10.93 1 98.81 9 VAL B N 1
ATOM 955 C CA . VAL B 1 9 ? -4.676 -4.883 -11.812 1 98.81 9 VAL B CA 1
ATOM 956 C C . VAL B 1 9 ? -5.062 -6.25 -12.359 1 98.81 9 VAL B C 1
ATOM 958 O O . VAL B 1 9 ? -4.207 -7.008 -12.828 1 98.81 9 VAL B O 1
ATOM 961 N N . LYS B 1 10 ? -6.293 -6.594 -12.227 1 98.56 10 LYS B N 1
ATOM 962 C CA . LYS B 1 10 ? -6.746 -7.875 -12.758 1 98.56 10 LYS B CA 1
ATOM 963 C C . LYS B 1 10 ? -6.742 -7.867 -14.281 1 98.56 10 LYS B C 1
ATOM 965 O O . LYS B 1 10 ? -6.863 -6.812 -14.906 1 98.56 10 LYS B O 1
ATOM 970 N N . PRO B 1 11 ? -6.625 -9.023 -14.953 1 98.38 11 PRO B N 1
ATOM 971 C CA . PRO B 1 11 ? -6.785 -9.102 -16.406 1 98.38 11 PRO B CA 1
ATOM 972 C C . PRO B 1 11 ? -8.156 -8.609 -16.875 1 98.38 11 PRO B C 1
ATOM 974 O O . PRO B 1 11 ? -9.156 -8.82 -16.188 1 98.38 11 PRO B O 1
ATOM 977 N N . GLU B 1 12 ? -8.172 -7.984 -18.062 1 97.06 12 GLU B N 1
ATOM 978 C CA . GLU B 1 12 ? -9.406 -7.434 -18.609 1 97.06 12 GLU B CA 1
ATOM 979 C C . GLU B 1 12 ? -10.461 -8.523 -18.781 1 97.06 12 GLU B C 1
ATOM 981 O O . GLU B 1 12 ? -11.656 -8.258 -18.609 1 97.06 12 GLU B O 1
ATOM 986 N N . SER B 1 13 ? -10 -9.734 -19.031 1 97.88 13 SER B N 1
ATOM 987 C CA . SER B 1 13 ? -10.914 -10.828 -19.344 1 97.88 13 SER B CA 1
ATOM 988 C C . SER B 1 13 ? -11.422 -11.508 -18.062 1 97.88 13 SER B C 1
ATOM 990 O O . SER B 1 13 ? -12.336 -12.328 -18.125 1 97.88 13 SER B O 1
ATOM 992 N N . MET B 1 14 ? -10.93 -11.203 -16.984 1 98.5 14 MET B N 1
ATOM 993 C CA . MET B 1 14 ? -11.266 -11.883 -15.727 1 98.5 14 MET B CA 1
ATOM 994 C C . MET B 1 14 ? -12.281 -11.086 -14.93 1 98.5 14 MET B C 1
ATOM 996 O O . MET B 1 14 ? -12.141 -9.867 -14.773 1 98.5 14 MET B O 1
ATOM 1000 N N . SER B 1 15 ? -13.25 -11.727 -14.391 1 98.5 15 SER B N 1
ATOM 1001 C CA . SER B 1 15 ? -14.25 -11.055 -13.562 1 98.5 15 SER B CA 1
ATOM 1002 C C . SER B 1 15 ? -13.672 -10.68 -12.203 1 98.5 15 SER B C 1
ATOM 1004 O O . SER B 1 15 ? -12.688 -11.266 -11.75 1 98.5 15 SER B O 1
ATOM 1006 N N . HIS B 1 16 ? -14.32 -9.734 -11.594 1 97.56 16 HIS B N 1
ATOM 1007 C CA . HIS B 1 16 ? -13.922 -9.328 -10.258 1 97.56 16 HIS B CA 1
ATOM 1008 C C . HIS B 1 16 ? -14.016 -10.492 -9.281 1 97.56 16 HIS B C 1
ATOM 1010 O O . HIS B 1 16 ? -13.117 -10.688 -8.453 1 97.56 16 HIS B O 1
ATOM 1016 N N . GLU B 1 17 ? -15.078 -11.258 -9.422 1 98 17 GLU B N 1
ATOM 1017 C CA . GLU B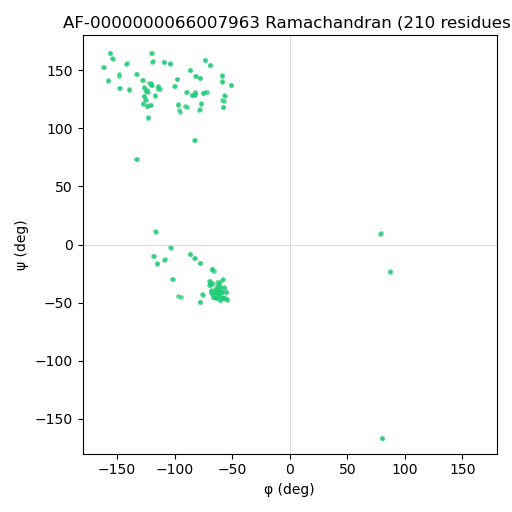 1 17 ? -15.289 -12.398 -8.531 1 98 17 GLU B CA 1
ATOM 1018 C C . GLU B 1 17 ? -14.188 -13.438 -8.695 1 98 17 GLU B C 1
ATOM 1020 O O . GLU B 1 17 ? -13.688 -13.969 -7.699 1 98 17 GLU B O 1
ATOM 1025 N N . GLN B 1 18 ? -13.883 -13.727 -9.906 1 98.75 18 GLN B N 1
ATOM 1026 C CA . GLN B 1 18 ? -12.805 -14.672 -10.148 1 98.75 18 GLN B CA 1
ATOM 1027 C C . GLN B 1 18 ? -11.469 -14.148 -9.625 1 98.75 18 GLN B C 1
ATOM 1029 O O . GLN B 1 18 ? -10.695 -14.891 -9.023 1 98.75 18 GLN B O 1
ATOM 1034 N N . PHE B 1 19 ? -11.242 -12.867 -9.867 1 98.81 19 PHE B N 1
ATOM 1035 C CA . PHE B 1 19 ? -10.023 -12.242 -9.375 1 98.81 19 PHE B CA 1
ATOM 1036 C C . PHE B 1 19 ? -9.93 -12.359 -7.863 1 98.81 19 PHE B C 1
ATOM 1038 O O . PHE B 1 19 ? -8.875 -12.719 -7.328 1 98.81 19 PHE B O 1
ATOM 1045 N N . ARG B 1 20 ? -10.969 -12.078 -7.176 1 98.44 20 ARG B N 1
ATOM 1046 C CA . ARG B 1 20 ? -11.039 -12.211 -5.723 1 98.44 20 ARG B CA 1
ATOM 1047 C C . ARG B 1 20 ? -10.648 -13.625 -5.285 1 98.44 20 ARG B C 1
ATOM 1049 O O . ARG B 1 20 ? -9.836 -13.789 -4.371 1 98.44 20 ARG B O 1
ATOM 1056 N N . LYS B 1 21 ? -11.203 -14.625 -5.93 1 98.62 21 LYS B N 1
ATOM 1057 C CA . LYS B 1 21 ? -10.898 -16.016 -5.605 1 98.62 21 LYS B CA 1
ATOM 1058 C C . LYS B 1 21 ? -9.414 -16.312 -5.809 1 98.62 21 LYS B C 1
ATOM 1060 O O . LYS B 1 21 ? -8.797 -16.984 -4.98 1 98.62 21 LYS B O 1
ATOM 1065 N N . GLU B 1 22 ? -8.891 -15.797 -6.883 1 98.75 22 GLU B N 1
ATOM 1066 C CA . GLU B 1 22 ? -7.492 -16.078 -7.191 1 98.75 22 GLU B CA 1
ATOM 1067 C C . GLU B 1 22 ? -6.562 -15.383 -6.195 1 98.75 22 GLU B C 1
ATOM 1069 O O . GLU B 1 22 ? -5.492 -15.898 -5.879 1 98.75 22 GLU B O 1
ATOM 1074 N N . CYS B 1 23 ? -6.945 -14.203 -5.703 1 98.69 23 CYS B N 1
ATOM 1075 C CA . CYS B 1 23 ? -6.172 -13.562 -4.645 1 98.69 23 CYS B CA 1
ATOM 1076 C C . CYS B 1 23 ? -6.078 -14.453 -3.416 1 98.69 23 CYS B C 1
ATOM 1078 O O . CYS B 1 23 ? -5.016 -14.562 -2.801 1 98.69 23 CYS B O 1
ATOM 1080 N N . VAL B 1 24 ? -7.148 -15.094 -3.072 1 98.56 24 VAL B N 1
ATOM 1081 C CA . VAL B 1 24 ? -7.18 -15.992 -1.923 1 98.56 24 VAL B CA 1
ATOM 1082 C C . VAL B 1 24 ? -6.285 -17.203 -2.186 1 98.56 24 VAL B C 1
ATOM 1084 O O . VAL B 1 24 ? -5.504 -17.609 -1.32 1 98.56 24 VAL B O 1
ATOM 1087 N N . VAL B 1 25 ? -6.398 -17.781 -3.383 1 98.44 25 VAL B N 1
ATOM 1088 C CA . VAL B 1 25 ? -5.559 -18.906 -3.768 1 98.44 25 VAL B CA 1
ATOM 1089 C C . VAL B 1 25 ? -4.086 -18.516 -3.67 1 98.44 25 VAL B C 1
ATOM 1091 O O . VAL B 1 25 ? -3.27 -19.266 -3.127 1 98.44 25 VAL B O 1
ATOM 1094 N N . HIS B 1 26 ? -3.787 -17.344 -4.207 1 98.38 26 HIS B N 1
ATOM 1095 C CA . HIS B 1 26 ? -2.41 -16.859 -4.207 1 98.38 26 HIS B CA 1
ATOM 1096 C C . HIS B 1 26 ? -1.884 -16.703 -2.783 1 98.38 26 HIS B C 1
ATOM 1098 O O . HIS B 1 26 ? -0.725 -17.016 -2.508 1 98.38 26 HIS B O 1
ATOM 1104 N N . PHE B 1 27 ? -2.717 -16.203 -1.896 1 98.25 27 PHE B N 1
ATOM 1105 C CA . PHE B 1 27 ? -2.367 -16.078 -0.485 1 98.25 27 PHE B CA 1
ATOM 1106 C C . PHE B 1 27 ? -2.072 -17.453 0.116 1 98.25 27 PHE B C 1
ATOM 1108 O O . PHE B 1 27 ? -1.062 -17.625 0.799 1 98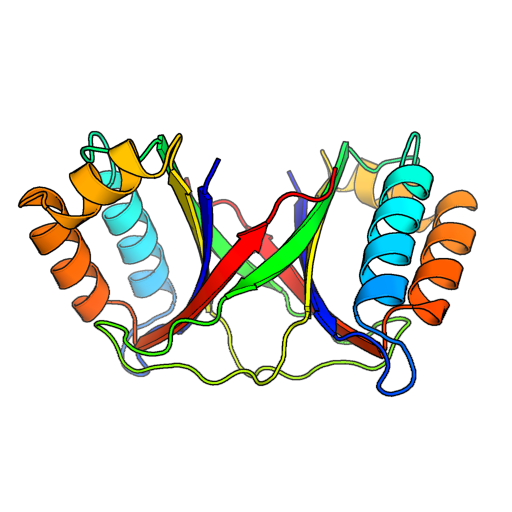.25 27 PHE B O 1
ATOM 1115 N N . GLN B 1 28 ? -2.938 -18.406 -0.145 1 97.88 28 GLN B N 1
ATOM 1116 C CA . GLN B 1 28 ? -2.771 -19.75 0.387 1 97.88 28 GLN B CA 1
ATOM 1117 C C . GLN B 1 28 ? -1.471 -20.375 -0.106 1 97.88 28 GLN B C 1
ATOM 1119 O O . GLN B 1 28 ? -0.785 -21.078 0.649 1 97.88 28 GLN B O 1
ATOM 1124 N N . MET B 1 29 ? -1.094 -20.109 -1.341 1 97.12 29 MET B N 1
ATOM 1125 C CA . MET B 1 29 ? 0.129 -20.641 -1.935 1 97.12 29 MET B CA 1
ATOM 1126 C C . MET B 1 29 ? 1.363 -20.078 -1.241 1 97.12 29 MET B C 1
ATOM 1128 O O . MET B 1 29 ? 2.455 -20.641 -1.354 1 97.12 29 MET B O 1
ATOM 1132 N N . SER B 1 30 ? 1.182 -18.938 -0.607 1 97.25 30 SER B N 1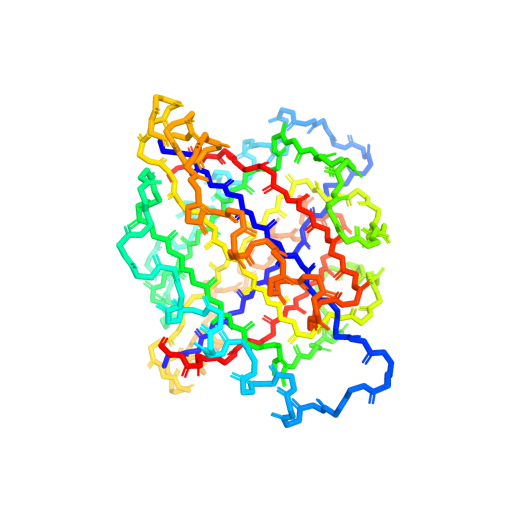
ATOM 1133 C CA . SER B 1 30 ? 2.33 -18.281 0.012 1 97.25 30 SER B CA 1
ATOM 1134 C C . SER B 1 30 ? 2.703 -18.953 1.329 1 97.25 30 SER B C 1
ATOM 1136 O O . SER B 1 30 ? 3.789 -18.719 1.865 1 97.25 30 SER B O 1
ATOM 1138 N N . ALA B 1 31 ? 1.771 -19.781 1.88 1 95.19 31 ALA B N 1
ATOM 1139 C CA . ALA B 1 31 ? 2.023 -20.438 3.154 1 95.19 31 ALA B CA 1
ATOM 1140 C C . ALA B 1 31 ? 3.279 -21.312 3.084 1 95.19 31 ALA B C 1
ATOM 1142 O O . ALA B 1 31 ? 3.418 -22.141 2.182 1 95.19 31 ALA B O 1
ATOM 1143 N N . GLY B 1 32 ? 4.223 -21.078 3.971 1 93.12 32 GLY B N 1
ATOM 1144 C CA . GLY B 1 32 ? 5.438 -21.875 4.035 1 93.12 32 GLY B CA 1
ATOM 1145 C C . GLY B 1 32 ? 6.461 -21.5 2.98 1 93.12 32 GLY B C 1
ATOM 1146 O O . GLY B 1 32 ? 7.43 -22.219 2.756 1 93.12 32 GLY B O 1
ATOM 1147 N N . MET B 1 33 ? 6.242 -20.438 2.293 1 97.25 33 MET B N 1
ATOM 1148 C CA . MET B 1 33 ? 7.195 -19.938 1.304 1 97.25 33 MET B CA 1
ATOM 1149 C C . MET B 1 33 ? 8.555 -19.672 1.945 1 97.25 33 MET B C 1
ATOM 1151 O O . MET B 1 33 ? 8.664 -18.828 2.844 1 97.25 33 MET B O 1
ATOM 1155 N N . PRO B 1 34 ? 9.531 -20.391 1.458 1 97.5 34 PRO B N 1
ATOM 1156 C CA . PRO B 1 34 ? 10.859 -20.156 2.045 1 97.5 34 PRO B CA 1
ATOM 1157 C C . PRO B 1 34 ? 11.297 -18.703 1.945 1 97.5 34 PRO B C 1
ATOM 1159 O O . PRO B 1 34 ? 11.211 -18.094 0.873 1 97.5 34 PRO B O 1
ATOM 1162 N N . GLY B 1 35 ? 11.703 -18.156 3.092 1 97.88 35 GLY B N 1
ATOM 1163 C CA . GLY B 1 35 ? 12.266 -16.812 3.113 1 97.88 35 GLY B CA 1
ATOM 1164 C C . GLY B 1 35 ? 11.219 -15.727 3.25 1 97.88 35 GLY B C 1
ATOM 1165 O O . GLY B 1 35 ? 11.531 -14.594 3.615 1 97.88 35 GLY B O 1
ATOM 1166 N N . LEU B 1 36 ? 10 -15.992 2.883 1 98.38 36 LEU B N 1
ATOM 1167 C CA . LEU B 1 36 ? 8.914 -15.023 2.988 1 98.38 36 LEU B CA 1
ATOM 1168 C C . LEU B 1 36 ? 8.391 -14.945 4.418 1 98.38 36 LEU B C 1
ATOM 1170 O O . LEU B 1 36 ? 7.871 -15.93 4.949 1 98.38 36 LEU B O 1
ATOM 1174 N N . HIS B 1 37 ? 8.547 -13.812 5.031 1 98.12 37 HIS B N 1
ATOM 1175 C CA . HIS B 1 37 ? 8.102 -13.617 6.41 1 98.12 37 HIS B CA 1
ATOM 1176 C C . HIS B 1 37 ? 6.586 -13.469 6.484 1 98.12 37 HIS B C 1
ATOM 1178 O O . HIS B 1 37 ? 5.949 -14.023 7.379 1 98.12 37 HIS B O 1
ATOM 1184 N N . LYS B 1 38 ? 6.09 -12.703 5.566 1 97.94 38 LYS B N 1
ATOM 1185 C CA . LYS B 1 38 ? 4.652 -12.445 5.547 1 97.94 38 LYS B CA 1
ATOM 1186 C C . LYS B 1 38 ? 4.191 -12.016 4.156 1 97.94 38 LYS B C 1
ATOM 1188 O O . LYS B 1 38 ? 4.922 -11.328 3.438 1 97.94 38 LYS B O 1
ATOM 1193 N N . TYR B 1 39 ? 3.074 -12.461 3.771 1 98.25 39 TYR B N 1
ATOM 1194 C CA . TYR B 1 39 ? 2.363 -11.969 2.598 1 98.25 39 TYR B CA 1
ATOM 1195 C C . TYR B 1 39 ? 0.936 -11.57 2.953 1 98.25 39 TYR B C 1
ATOM 1197 O O . TYR B 1 39 ? 0.258 -12.273 3.707 1 98.25 39 TYR B O 1
ATOM 1205 N N . GLU B 1 40 ? 0.554 -10.461 2.473 1 97.88 40 GLU B N 1
ATOM 1206 C CA . GLU B 1 40 ? -0.825 -10 2.594 1 97.88 40 GLU B CA 1
ATOM 1207 C C . GLU B 1 40 ? -1.354 -9.484 1.258 1 97.88 40 GLU B C 1
ATOM 1209 O O . GLU B 1 40 ? -0.599 -8.922 0.46 1 97.88 40 GLU B O 1
ATOM 1214 N N . VAL B 1 41 ? -2.633 -9.695 1.073 1 98.44 41 VAL B N 1
ATOM 1215 C CA . VAL B 1 41 ? -3.293 -9.117 -0.092 1 98.44 41 VAL B CA 1
ATOM 1216 C C . VAL B 1 41 ? -4.672 -8.602 0.301 1 98.44 41 VAL B C 1
ATOM 1218 O O . VAL B 1 41 ? -5.406 -9.258 1.043 1 98.44 41 VAL B O 1
ATOM 1221 N N . ARG B 1 42 ? -4.949 -7.43 -0.109 1 98.38 42 ARG B N 1
ATOM 1222 C CA . ARG B 1 42 ? -6.238 -6.793 0.133 1 98.38 42 ARG B CA 1
ATOM 1223 C C . ARG B 1 42 ? -6.852 -6.285 -1.168 1 98.38 42 ARG B C 1
ATOM 1225 O O . ARG B 1 42 ? -6.137 -5.777 -2.039 1 98.38 42 ARG B O 1
ATOM 1232 N N . LEU B 1 43 ? -8.188 -6.43 -1.285 1 98.56 43 LEU B N 1
ATOM 1233 C CA . LEU B 1 43 ? -8.867 -5.871 -2.449 1 98.56 43 LEU B CA 1
ATOM 1234 C C . LEU B 1 43 ? -9.125 -4.379 -2.264 1 98.56 43 LEU B C 1
ATOM 1236 O O . LEU B 1 43 ? -9.391 -3.926 -1.147 1 98.56 43 LEU B O 1
ATOM 1240 N N . VAL B 1 44 ? -9.047 -3.652 -3.35 1 98.5 44 VAL B N 1
ATOM 1241 C CA . VAL B 1 44 ? -9.484 -2.262 -3.322 1 98.5 44 VAL B CA 1
ATOM 1242 C C . VAL B 1 44 ? -11.008 -2.203 -3.359 1 98.5 44 VAL B C 1
ATOM 1244 O O . VAL B 1 44 ? -11.633 -2.705 -4.297 1 98.5 44 VAL B O 1
ATOM 1247 N N . ALA B 1 45 ? -11.516 -1.604 -2.352 1 97.56 45 ALA B N 1
ATOM 1248 C CA . ALA B 1 45 ? -12.969 -1.578 -2.188 1 97.56 45 ALA B CA 1
ATOM 1249 C C . ALA B 1 45 ? -13.523 -0.184 -2.453 1 97.56 45 ALA B C 1
ATOM 1251 O O . ALA B 1 45 ? -14.742 -0.009 -2.584 1 97.56 45 ALA B O 1
ATOM 1252 N N . GLY B 1 46 ? -12.703 0.853 -2.533 1 97.38 46 GLY B N 1
ATOM 1253 C CA . GLY B 1 46 ? -13.125 2.225 -2.764 1 97.38 46 GLY B CA 1
ATOM 1254 C C . GLY B 1 46 ? -12 3.125 -3.238 1 97.38 46 GLY B C 1
ATOM 1255 O O . GLY B 1 46 ? -10.844 2.914 -2.883 1 97.38 46 GLY B O 1
ATOM 1256 N N . ASN B 1 47 ? -12.414 4.133 -3.965 1 97.56 47 ASN B N 1
ATOM 1257 C CA . ASN B 1 47 ? -11.477 5.09 -4.555 1 97.56 47 ASN B CA 1
ATOM 1258 C C . ASN B 1 47 ? -11.922 6.527 -4.316 1 97.56 47 ASN B C 1
ATOM 1260 O O . ASN B 1 47 ? -12.344 7.215 -5.246 1 97.56 47 ASN B O 1
ATOM 1264 N N . PRO B 1 48 ? -11.766 6.957 -3.072 1 96.62 48 PRO B N 1
ATOM 1265 C CA . PRO B 1 48 ? -12.164 8.352 -2.852 1 96.62 48 PRO B CA 1
ATOM 1266 C C . PRO B 1 48 ? -11.391 9.328 -3.727 1 96.62 48 PRO B C 1
ATOM 1268 O O . PRO B 1 48 ? -10.188 9.148 -3.949 1 96.62 48 PRO B O 1
ATOM 1271 N N . THR B 1 49 ? -12.102 10.367 -4.258 1 96.19 49 THR B N 1
ATOM 1272 C CA . THR B 1 49 ? -11.445 11.344 -5.121 1 96.19 49 THR B CA 1
ATOM 1273 C C . THR B 1 49 ? -11.453 12.727 -4.477 1 96.19 49 THR B C 1
ATOM 1275 O O . THR B 1 49 ? -10.742 13.625 -4.926 1 96.19 49 THR B O 1
ATOM 1278 N N . ASP B 1 50 ? -12.281 12.883 -3.488 1 94.25 50 ASP B N 1
ATOM 1279 C CA . ASP B 1 50 ? -12.328 14.148 -2.762 1 94.25 50 ASP B CA 1
ATOM 1280 C C . ASP B 1 50 ? -11.25 14.203 -1.685 1 94.25 50 ASP B C 1
ATOM 1282 O O . ASP B 1 50 ? -11.461 13.75 -0.558 1 94.25 50 ASP B O 1
ATOM 1286 N N . THR B 1 51 ? -10.117 14.688 -2.035 1 94.19 51 THR B N 1
ATOM 1287 C CA . THR B 1 51 ? -8.969 14.758 -1.136 1 94.19 51 THR B CA 1
ATOM 1288 C C . THR B 1 51 ? -8.688 16.203 -0.731 1 94.19 51 THR B C 1
ATOM 1290 O O . THR B 1 51 ? -9.086 17.141 -1.431 1 94.19 51 THR B O 1
ATOM 1293 N N . HIS B 1 52 ? -8.047 16.422 0.338 1 92.25 52 HIS B N 1
ATOM 1294 C CA . HIS B 1 52 ? -7.715 17.734 0.855 1 92.25 52 HIS B CA 1
ATOM 1295 C C . HIS B 1 52 ? -6.457 18.297 0.19 1 92.25 52 HIS B C 1
ATOM 1297 O O . HIS B 1 52 ? -6.105 19.453 0.389 1 92.25 52 HIS B O 1
ATOM 1303 N N . VAL B 1 53 ? -5.754 17.484 -0.529 1 96.12 53 VAL B N 1
ATOM 1304 C CA . VAL B 1 53 ? -4.641 17.844 -1.397 1 96.12 53 VAL B CA 1
ATOM 1305 C C . VAL B 1 53 ? -4.945 17.438 -2.834 1 96.12 53 VAL B C 1
ATOM 1307 O O . VAL B 1 53 ? -5.91 16.703 -3.086 1 96.12 53 VAL B O 1
ATOM 1310 N N . PRO B 1 54 ? -4.172 17.969 -3.822 1 97.31 54 PRO B N 1
ATOM 1311 C CA . PRO B 1 54 ? -4.461 17.594 -5.203 1 97.31 54 PRO B CA 1
ATOM 1312 C C . PRO B 1 54 ? -4.543 16.078 -5.391 1 97.31 54 PRO B C 1
ATOM 1314 O O . PRO B 1 54 ? -3.717 15.336 -4.848 1 97.31 54 PRO B O 1
ATOM 1317 N N . TYR B 1 55 ? -5.477 15.641 -6.117 1 97.94 55 TYR B N 1
ATOM 1318 C CA . TYR B 1 55 ? -5.727 14.227 -6.383 1 97.94 55 TYR B CA 1
ATOM 1319 C C . TYR B 1 55 ? -4.711 13.672 -7.375 1 97.94 55 TYR B C 1
ATOM 1321 O O . TYR B 1 55 ? -4.434 14.297 -8.398 1 97.94 55 TYR B O 1
ATOM 1329 N N . LEU B 1 56 ? -4.148 12.594 -7.031 1 98.06 56 LEU B N 1
ATOM 1330 C CA . LEU B 1 56 ? -3.268 11.844 -7.922 1 98.06 56 LEU B CA 1
ATOM 1331 C C . LEU B 1 56 ? -4.031 10.727 -8.633 1 98.06 56 LEU B C 1
ATOM 1333 O O . LEU B 1 56 ? -4.5 9.789 -7.988 1 98.06 56 LEU B O 1
ATOM 1337 N N . ASP B 1 57 ? -4.156 10.789 -9.891 1 96.62 57 ASP B N 1
ATOM 1338 C CA . ASP B 1 57 ? -4.789 9.711 -10.648 1 96.62 57 ASP B CA 1
ATOM 1339 C C . ASP B 1 57 ? -3.76 8.68 -11.102 1 96.62 57 ASP B C 1
ATOM 1341 O O . ASP B 1 57 ? -2.834 9.016 -11.852 1 96.62 57 ASP B O 1
ATOM 1345 N N . VAL B 1 58 ? -3.943 7.418 -10.641 1 97.81 58 VAL B N 1
ATOM 1346 C CA . VAL B 1 58 ? -2.984 6.387 -11.016 1 97.81 58 VAL B CA 1
ATOM 1347 C C . VAL B 1 58 ? -3.682 5.305 -11.836 1 97.81 58 VAL B C 1
ATOM 1349 O O . VAL B 1 58 ? -3.152 4.203 -12 1 97.81 58 VAL B O 1
ATOM 1352 N N . GLY B 1 59 ? -4.906 5.539 -12.273 1 95.94 59 GLY B N 1
ATOM 1353 C CA . GLY B 1 59 ? -5.66 4.516 -12.977 1 95.94 59 GLY B CA 1
ATOM 1354 C C . GLY B 1 59 ? -6.301 3.5 -12.047 1 95.94 59 GLY B C 1
ATOM 1355 O O . GLY B 1 59 ? -6.34 3.699 -10.836 1 95.94 59 GLY B O 1
ATOM 1356 N N . ARG B 1 60 ? -6.742 2.439 -12.617 1 96.88 60 ARG B N 1
ATOM 1357 C CA . ARG B 1 60 ? -7.469 1.417 -11.867 1 96.88 60 ARG B CA 1
ATOM 1358 C C . ARG B 1 60 ? -6.504 0.481 -11.148 1 96.88 60 ARG B C 1
ATOM 1360 O O . ARG B 1 60 ? -5.539 -0.002 -11.742 1 96.88 60 ARG B O 1
ATOM 1367 N N . ILE B 1 61 ? -6.727 0.255 -9.914 1 98.75 61 ILE B N 1
ATOM 1368 C CA . ILE B 1 61 ? -6.059 -0.744 -9.094 1 98.75 61 ILE B CA 1
ATOM 1369 C C . ILE B 1 61 ? -7.094 -1.676 -8.469 1 98.75 61 ILE B C 1
ATOM 1371 O O . ILE B 1 61 ? -8.062 -1.218 -7.855 1 98.75 61 ILE B O 1
ATOM 1375 N N . ASP B 1 62 ? -6.84 -2.938 -8.562 1 98.75 62 ASP B N 1
ATOM 1376 C CA . ASP B 1 62 ? -7.848 -3.877 -8.086 1 98.75 62 ASP B CA 1
ATOM 1377 C C . ASP B 1 62 ? -7.469 -4.438 -6.715 1 98.75 62 ASP B C 1
ATOM 1379 O O . ASP B 1 62 ? -8.336 -4.801 -5.922 1 98.75 62 ASP B O 1
ATOM 1383 N N . ALA B 1 63 ? -6.164 -4.547 -6.426 1 98.81 63 ALA B N 1
ATOM 1384 C CA . ALA B 1 63 ? -5.699 -5.113 -5.164 1 98.81 63 ALA B CA 1
ATOM 1385 C C . ALA B 1 63 ? -4.324 -4.57 -4.793 1 98.81 63 ALA B C 1
ATOM 1387 O O . ALA B 1 63 ? -3.617 -4.02 -5.641 1 98.81 63 ALA B O 1
ATOM 1388 N N . ILE B 1 64 ? -4.043 -4.688 -3.592 1 98.75 64 ILE B N 1
ATOM 1389 C CA . ILE B 1 64 ? -2.742 -4.332 -3.041 1 98.75 64 ILE B CA 1
ATOM 1390 C C . ILE B 1 64 ? -2.143 -5.531 -2.312 1 98.75 64 ILE B C 1
ATOM 1392 O O . ILE B 1 64 ? -2.742 -6.059 -1.372 1 98.75 64 ILE B O 1
ATOM 1396 N N . GLY B 1 65 ? -1.008 -5.953 -2.801 1 98.38 65 GLY B N 1
ATOM 1397 C CA . GLY B 1 65 ? -0.225 -6.988 -2.143 1 98.38 65 GLY B CA 1
ATOM 1398 C C . GLY B 1 65 ? 0.991 -6.445 -1.417 1 98.38 65 GLY B C 1
ATOM 1399 O O . GLY B 1 65 ? 1.516 -5.391 -1.777 1 98.38 65 GLY B O 1
ATOM 1400 N N . GLU B 1 66 ? 1.42 -7.191 -0.458 1 98.25 66 GLU B N 1
ATOM 1401 C CA . GLU B 1 66 ? 2.652 -6.812 0.227 1 98.25 66 GLU B CA 1
ATOM 1402 C C . GLU B 1 66 ? 3.414 -8.039 0.712 1 98.25 66 GLU B C 1
ATOM 1404 O O . GLU B 1 66 ? 2.822 -8.961 1.285 1 98.25 66 GLU B O 1
ATOM 1409 N N . CYS B 1 67 ? 4.707 -8 0.467 1 98.38 67 CYS B N 1
ATOM 1410 C CA . CYS B 1 67 ? 5.625 -9.023 0.955 1 98.38 67 CYS B CA 1
ATOM 1411 C C . CYS B 1 67 ? 6.602 -8.445 1.971 1 98.38 67 CYS B C 1
ATOM 1413 O O . CYS B 1 67 ? 7.113 -7.336 1.784 1 98.38 67 CYS B O 1
ATOM 1415 N N . TRP B 1 68 ? 6.809 -9.211 3.066 1 98.31 68 TRP B N 1
ATOM 1416 C CA . TRP B 1 68 ? 7.801 -8.875 4.086 1 98.31 68 TRP B CA 1
ATOM 1417 C C . TRP B 1 68 ? 8.914 -9.914 4.117 1 98.31 68 TRP B C 1
ATOM 1419 O O . TRP B 1 68 ? 8.648 -11.117 4.105 1 98.31 68 TRP B O 1
ATOM 1429 N N . PHE B 1 69 ? 10.086 -9.43 4.156 1 98.25 69 PHE B N 1
ATOM 1430 C CA . PHE B 1 69 ? 11.258 -10.273 4.324 1 98.25 69 PHE B CA 1
ATOM 1431 C C . PHE B 1 69 ? 12.086 -9.82 5.527 1 98.25 69 PHE B C 1
ATOM 1433 O O . PHE B 1 69 ? 12.414 -8.641 5.648 1 98.25 69 PHE B O 1
ATOM 1440 N N . ALA B 1 70 ? 12.469 -10.75 6.363 1 97.75 70 ALA B N 1
ATOM 1441 C CA . ALA B 1 70 ? 13.117 -10.422 7.633 1 97.75 70 ALA B CA 1
ATOM 1442 C C . ALA B 1 70 ? 14.516 -9.867 7.402 1 97.75 70 ALA B C 1
ATOM 1444 O O . ALA B 1 70 ? 15.039 -9.125 8.234 1 97.75 70 ALA B O 1
ATOM 1445 N N . SER B 1 71 ? 15.195 -10.32 6.316 1 97.25 71 SER B N 1
ATOM 1446 C CA . SER B 1 71 ? 16.547 -9.914 5.992 1 97.25 71 SER B CA 1
ATOM 1447 C C . SER B 1 71 ? 16.844 -10.078 4.5 1 97.25 71 SER B C 1
ATOM 1449 O O . SER B 1 71 ? 16.047 -10.688 3.777 1 97.25 71 SER B O 1
ATOM 1451 N N . GLU B 1 72 ? 17.891 -9.461 4.105 1 96.88 72 GLU B N 1
ATOM 1452 C CA . GLU B 1 72 ? 18.344 -9.672 2.734 1 96.88 72 GLU B CA 1
ATOM 1453 C C . GLU B 1 72 ? 18.609 -11.148 2.461 1 96.88 72 GLU B C 1
ATOM 1455 O O . GLU B 1 72 ? 18.344 -11.641 1.364 1 96.88 72 GLU B O 1
ATOM 1460 N N . GLU B 1 73 ? 19.156 -11.844 3.512 1 97.88 73 GLU B N 1
ATOM 1461 C CA . GLU B 1 73 ? 19.406 -13.273 3.373 1 97.88 73 GLU B CA 1
ATOM 1462 C C . GLU B 1 73 ? 18.125 -14.047 3.104 1 97.88 73 GLU B C 1
ATOM 1464 O O . GLU B 1 73 ? 18.078 -14.906 2.229 1 97.88 73 GLU B O 1
ATOM 1469 N N . GLN B 1 74 ? 17.094 -13.719 3.865 1 97.75 74 GLN B N 1
ATOM 1470 C CA . GLN B 1 74 ? 15.828 -14.406 3.676 1 97.75 74 GLN B CA 1
ATOM 1471 C C . GLN B 1 74 ? 15.203 -14.055 2.326 1 97.75 74 GLN B C 1
ATOM 1473 O O . GLN B 1 74 ? 14.547 -14.891 1.706 1 97.75 74 GLN B O 1
ATOM 1478 N N . TYR B 1 75 ? 15.414 -12.852 1.872 1 97.56 75 TYR B N 1
ATOM 1479 C CA . TYR B 1 75 ? 14.969 -12.461 0.538 1 97.56 75 TYR B CA 1
ATOM 1480 C C . TYR B 1 75 ? 15.648 -13.305 -0.531 1 97.56 75 TYR B C 1
ATOM 1482 O O . TYR B 1 75 ? 15.008 -13.742 -1.489 1 97.56 75 TYR B O 1
ATOM 1490 N N . GLN B 1 76 ? 16.906 -13.57 -0.377 1 97 76 GLN B N 1
ATOM 1491 C CA . GLN B 1 76 ? 17.656 -14.398 -1.328 1 97 76 GLN B CA 1
ATOM 1492 C C . GLN B 1 76 ? 17.141 -15.836 -1.327 1 97 76 GLN B C 1
ATOM 1494 O O . GLN B 1 76 ? 17.031 -16.453 -2.383 1 97 76 GLN B O 1
ATOM 1499 N N . VAL B 1 77 ? 16.844 -16.359 -0.153 1 97.56 77 VAL B N 1
ATOM 1500 C CA . VAL B 1 77 ? 16.266 -17.688 -0.042 1 97.56 77 VAL B CA 1
ATOM 1501 C C . VAL B 1 77 ? 14.961 -17.75 -0.841 1 97.56 77 VAL B C 1
ATOM 1503 O O . VAL B 1 77 ? 14.75 -18.703 -1.604 1 97.56 77 VAL B O 1
ATOM 1506 N N . TYR B 1 78 ? 14.195 -16.75 -0.656 1 97.44 78 TYR B N 1
ATOM 1507 C CA . TYR B 1 78 ? 12.93 -16.625 -1.37 1 97.44 78 TYR B CA 1
ATOM 1508 C C . TYR B 1 78 ? 13.156 -16.625 -2.879 1 97.44 78 TYR B C 1
ATOM 1510 O O . TYR B 1 78 ? 12.492 -17.359 -3.611 1 97.44 78 TYR B O 1
ATOM 1518 N N . MET B 1 79 ? 14.07 -15.906 -3.365 1 94.88 79 MET B N 1
ATOM 1519 C CA . MET B 1 79 ? 14.32 -15.711 -4.789 1 94.88 79 MET B CA 1
ATOM 1520 C C . MET B 1 79 ? 14.812 -17 -5.438 1 94.88 79 MET B C 1
ATOM 1522 O O . MET B 1 79 ? 14.594 -17.219 -6.629 1 94.88 79 MET B O 1
ATOM 1526 N N . GLU B 1 80 ? 15.336 -17.891 -4.641 1 94.56 80 GLU B N 1
ATOM 1527 C CA . GLU B 1 80 ? 15.953 -19.109 -5.18 1 94.56 80 GLU B CA 1
ATOM 1528 C C . GLU B 1 80 ? 15.039 -20.312 -5 1 94.56 80 GLU B C 1
ATOM 1530 O O . GLU B 1 80 ? 15.344 -21.406 -5.492 1 94.56 80 GLU B O 1
ATOM 1535 N N . SER B 1 81 ? 13.969 -20.156 -4.402 1 94.06 81 SER B N 1
ATOM 1536 C CA . SER B 1 81 ? 13.094 -21.281 -4.051 1 94.06 81 SER B CA 1
ATOM 1537 C C . SER B 1 81 ? 12.297 -21.766 -5.254 1 94.06 81 SER B C 1
ATOM 1539 O O . SER B 1 81 ? 11.805 -20.953 -6.043 1 94.06 81 SER B O 1
ATOM 1541 N N . ASP B 1 82 ? 12.078 -23.047 -5.363 1 90.75 82 ASP B N 1
ATOM 1542 C CA . ASP B 1 82 ? 11.234 -23.641 -6.395 1 90.75 82 ASP B CA 1
ATOM 1543 C C . ASP B 1 82 ? 9.758 -23.297 -6.16 1 90.75 82 ASP B C 1
ATOM 1545 O O . ASP B 1 82 ? 9.016 -23.047 -7.109 1 90.75 82 ASP B O 1
ATOM 1549 N N . ILE B 1 83 ? 9.461 -23.234 -4.961 1 92.44 83 ILE B N 1
ATOM 1550 C CA . ILE B 1 83 ? 8.078 -22.922 -4.613 1 92.44 83 ILE B CA 1
ATOM 1551 C C . ILE B 1 83 ? 7.719 -21.531 -5.121 1 92.44 83 ILE B C 1
ATOM 1553 O O . ILE B 1 83 ? 6.602 -21.312 -5.59 1 92.44 83 ILE B O 1
ATOM 1557 N N . ARG B 1 84 ? 8.633 -20.625 -5.094 1 94.81 84 ARG B N 1
ATOM 1558 C CA . ARG B 1 84 ? 8.414 -19.281 -5.594 1 94.81 84 ARG B CA 1
ATOM 1559 C C . ARG B 1 84 ? 8.086 -19.297 -7.086 1 94.81 84 ARG B C 1
ATOM 1561 O O . ARG B 1 84 ? 7.258 -18.516 -7.555 1 94.81 84 ARG B O 1
ATOM 1568 N N . LYS B 1 85 ? 8.672 -20.25 -7.723 1 94.38 85 LYS B N 1
ATOM 1569 C CA . LYS B 1 85 ? 8.422 -20.344 -9.156 1 94.38 85 LYS B CA 1
ATOM 1570 C C . LYS B 1 85 ? 6.957 -20.656 -9.445 1 94.38 85 LYS B C 1
ATOM 1572 O O . LYS B 1 85 ? 6.344 -20.047 -10.32 1 94.38 85 LYS B O 1
ATOM 1577 N N . ALA B 1 86 ? 6.43 -21.578 -8.734 1 95.19 86 ALA B N 1
ATOM 1578 C CA . ALA B 1 86 ? 5.016 -21.922 -8.891 1 95.19 86 ALA B CA 1
ATOM 1579 C C . ALA B 1 86 ? 4.129 -20.75 -8.484 1 95.19 86 ALA B C 1
ATOM 1581 O O . ALA B 1 86 ? 3.088 -20.5 -9.102 1 95.19 86 ALA B O 1
ATOM 1582 N N . TRP B 1 87 ? 4.516 -20.047 -7.457 1 97.38 87 TRP B N 1
ATOM 1583 C CA . TRP B 1 87 ? 3.807 -18.859 -6.969 1 97.38 87 TRP B CA 1
ATOM 1584 C C . TRP B 1 87 ? 3.795 -17.766 -8.023 1 97.38 87 TRP B C 1
ATOM 1586 O O . TRP B 1 87 ? 2.754 -17.156 -8.273 1 97.38 87 TRP B O 1
ATOM 1596 N N . PHE B 1 88 ? 4.895 -17.594 -8.703 1 96.19 88 PHE B N 1
ATOM 1597 C CA . PHE B 1 88 ? 5.035 -16.609 -9.766 1 96.19 88 PHE B CA 1
ATOM 1598 C C . PHE B 1 88 ? 4.172 -16.984 -10.969 1 96.19 88 PHE B C 1
ATOM 1600 O O . PHE B 1 88 ? 3.51 -16.109 -11.547 1 96.19 88 PHE B O 1
ATOM 1607 N N . GLU B 1 89 ? 4.188 -18.25 -11.281 1 96.81 89 GLU B N 1
ATOM 1608 C CA . GLU B 1 89 ? 3.385 -18.688 -12.422 1 96.81 89 GLU B CA 1
ATOM 1609 C C . GLU B 1 89 ? 1.896 -18.453 -12.172 1 96.81 89 GLU B C 1
ATOM 1611 O O . GLU B 1 89 ? 1.161 -18.078 -13.086 1 96.81 89 GLU B O 1
ATOM 1616 N N . HIS B 1 90 ? 1.504 -18.734 -10.984 1 98.06 90 HIS B N 1
ATOM 1617 C CA . HIS B 1 90 ? 0.111 -18.453 -10.664 1 98.06 90 HIS B CA 1
ATOM 1618 C C . HIS B 1 90 ? -0.183 -16.953 -10.789 1 98.06 90 HIS B C 1
ATOM 1620 O O . HIS B 1 90 ? -1.247 -16.562 -11.281 1 98.06 90 HIS B O 1
ATOM 1626 N N . GLY B 1 91 ? 0.765 -16.109 -10.328 1 98.12 91 GLY B N 1
ATOM 1627 C CA . GLY B 1 91 ? 0.625 -14.672 -10.516 1 98.12 91 GLY B CA 1
ATOM 1628 C C . GLY B 1 91 ? 0.431 -14.273 -11.961 1 98.12 91 GLY B C 1
ATOM 1629 O O . GLY B 1 91 ? -0.438 -13.461 -12.273 1 98.12 91 GLY B O 1
ATOM 1630 N N . LYS B 1 92 ? 1.101 -14.859 -12.812 1 97.81 92 LYS B N 1
ATOM 1631 C CA . LYS B 1 92 ? 0.995 -14.578 -14.242 1 97.81 92 LYS B CA 1
ATOM 1632 C C . LYS B 1 92 ? -0.409 -14.875 -14.758 1 97.81 92 LYS B C 1
ATOM 1634 O O . LYS B 1 92 ? -0.886 -14.219 -15.688 1 97.81 92 LYS B O 1
ATOM 1639 N N . TYR B 1 93 ? -0.914 -15.852 -14.156 1 97.94 93 TYR B N 1
ATOM 1640 C CA . TYR B 1 93 ? -2.238 -16.281 -14.586 1 97.94 93 TYR B CA 1
ATOM 1641 C C . TYR B 1 93 ? -3.295 -15.25 -14.227 1 97.94 93 TYR B C 1
ATOM 1643 O O . TYR B 1 93 ? -4.152 -14.914 -15.055 1 97.94 93 TYR B O 1
ATOM 1651 N N . PHE B 1 94 ? -3.227 -14.594 -13.047 1 98.75 94 PHE B N 1
ATOM 1652 C CA . PHE B 1 94 ? -4.402 -13.852 -12.617 1 98.75 94 PHE B CA 1
ATOM 1653 C C . PHE B 1 94 ? -4.078 -12.367 -12.477 1 98.75 94 PHE B C 1
ATOM 1655 O O . PHE B 1 94 ? -4.973 -11.547 -12.266 1 98.75 94 PHE B O 1
ATOM 1662 N N . ILE B 1 95 ? -2.824 -11.984 -12.547 1 98.69 95 ILE B N 1
ATOM 1663 C CA . ILE B 1 95 ? -2.455 -10.578 -12.477 1 98.69 95 ILE B CA 1
ATOM 1664 C C . ILE B 1 95 ? -2.264 -10.023 -13.883 1 98.69 95 ILE B C 1
ATOM 1666 O O . ILE B 1 95 ? -1.423 -10.516 -14.641 1 98.69 95 ILE B O 1
ATOM 1670 N N . GLY B 1 96 ? -3.018 -9.047 -14.211 1 98.69 96 GLY B N 1
ATOM 1671 C CA . GLY B 1 96 ? -2.922 -8.414 -15.523 1 98.69 96 GLY B CA 1
ATOM 1672 C C . GLY B 1 96 ? -1.747 -7.465 -15.641 1 98.69 96 GLY B C 1
ATOM 1673 O O . GLY B 1 96 ? -1.02 -7.488 -16.641 1 98.69 96 GLY B O 1
ATOM 1674 N N . GLN B 1 97 ? -1.623 -6.59 -14.656 1 98.62 97 GLN B N 1
ATOM 1675 C CA . GLN B 1 97 ? -0.502 -5.664 -14.523 1 98.62 97 GLN B CA 1
ATOM 1676 C C . GLN B 1 97 ? -0.113 -5.488 -13.055 1 98.62 97 GLN B C 1
ATOM 1678 O O . GLN B 1 97 ? -0.935 -5.695 -12.156 1 98.62 97 GLN B O 1
ATOM 1683 N N . LEU B 1 98 ? 1.142 -5.109 -12.852 1 98.19 98 LEU B N 1
ATOM 1684 C CA . LEU B 1 98 ? 1.554 -4.867 -11.477 1 98.19 98 LEU B CA 1
ATOM 1685 C C . LEU B 1 98 ? 2.613 -3.773 -11.406 1 98.19 98 LEU B C 1
ATOM 1687 O O . LEU B 1 98 ? 3.371 -3.578 -12.359 1 98.19 98 LE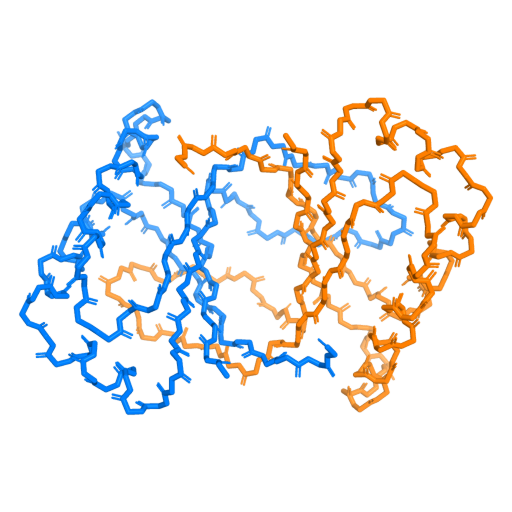U B O 1
ATOM 1691 N N . LYS B 1 99 ? 2.613 -3.01 -10.383 1 98.69 99 LYS B N 1
ATOM 1692 C CA . LYS B 1 99 ? 3.615 -2.018 -10.008 1 98.69 99 LYS B CA 1
ATOM 1693 C C . LYS B 1 99 ? 4.172 -2.297 -8.609 1 98.69 99 LYS B C 1
ATOM 1695 O O . LYS B 1 99 ? 3.473 -2.127 -7.613 1 98.69 99 LYS B O 1
ATOM 1700 N N . PRO B 1 100 ? 5.445 -2.744 -8.547 1 98.56 100 PRO B N 1
ATOM 1701 C CA . PRO B 1 100 ? 6.059 -2.943 -7.23 1 98.56 100 PRO B CA 1
ATOM 1702 C C . PRO B 1 100 ? 6.703 -1.674 -6.68 1 98.56 100 PRO B C 1
ATOM 1704 O O . PRO B 1 100 ? 7.215 -0.853 -7.445 1 98.56 100 PRO B O 1
ATOM 1707 N N . PHE B 1 101 ? 6.73 -1.54 -5.359 1 98.75 101 PHE B N 1
ATOM 1708 C CA . PHE B 1 101 ? 7.477 -0.54 -4.605 1 98.75 101 PHE B CA 1
ATOM 1709 C C . PHE B 1 101 ? 8.328 -1.2 -3.529 1 98.75 101 PHE B C 1
ATOM 1711 O O . PHE B 1 101 ? 7.812 -1.916 -2.67 1 98.75 101 PHE B O 1
ATOM 1718 N N . VAL B 1 102 ? 9.625 -0.979 -3.588 1 98.38 102 VAL B N 1
ATOM 1719 C CA . VAL B 1 102 ? 10.445 -1.282 -2.422 1 98.38 102 VAL B CA 1
ATOM 1720 C C . VAL B 1 102 ? 10.398 -0.115 -1.438 1 98.38 102 VAL B C 1
ATOM 1722 O O . VAL B 1 102 ? 10.609 1.038 -1.824 1 98.38 102 VAL B O 1
ATOM 1725 N N . THR B 1 103 ? 10.086 -0.462 -0.136 1 98.31 103 THR B N 1
ATOM 1726 C CA . THR B 1 103 ? 9.906 0.639 0.803 1 98.31 103 THR B CA 1
ATOM 1727 C C . THR B 1 103 ? 10.914 0.55 1.944 1 98.31 103 THR B C 1
ATOM 1729 O O . THR B 1 103 ? 11.508 -0.506 2.176 1 98.31 103 THR B O 1
ATOM 1732 N N . GLU B 1 104 ? 11.125 1.676 2.514 1 96.44 104 GLU B N 1
ATOM 1733 C CA . GLU B 1 104 ? 11.977 1.735 3.701 1 96.44 104 GLU B CA 1
ATOM 1734 C C . GLU B 1 104 ? 11.211 2.303 4.895 1 96.44 104 GLU B C 1
ATOM 1736 O O . GLU B 1 104 ? 10.367 3.189 4.734 1 96.44 104 GLU B O 1
ATOM 1741 N N . GLU B 1 105 ? 11.453 1.694 6.035 1 90.88 105 GLU B N 1
ATOM 1742 C CA . GLU B 1 105 ? 10.805 2.156 7.262 1 90.88 105 GLU B CA 1
ATOM 1743 C C . GLU B 1 105 ? 11.414 3.473 7.742 1 90.88 105 GLU B C 1
ATOM 1745 O O . GLU B 1 105 ? 12.641 3.623 7.77 1 90.88 105 GLU B O 1
ATOM 1750 N N . LEU B 1 106 ? 10.602 4.375 8.023 1 90.25 106 LEU B N 1
ATOM 1751 C CA . LEU B 1 106 ? 11.039 5.676 8.523 1 90.25 106 LEU B CA 1
ATOM 1752 C C . LEU B 1 106 ? 11.016 5.715 10.047 1 90.25 106 LEU B C 1
ATOM 1754 O O . LEU B 1 106 ? 11.922 6.262 10.672 1 90.25 106 LEU B O 1
ATOM 1758 N N . VAL B 1 107 ? 9.883 5.176 10.555 1 82.25 107 VAL B N 1
ATOM 1759 C CA . VAL B 1 107 ? 9.648 5.234 11.992 1 82.25 107 VAL B CA 1
ATOM 1760 C C . VAL B 1 107 ? 9.008 3.936 12.469 1 82.25 107 VAL B C 1
ATOM 1762 O O . VAL B 1 107 ? 8.383 3.219 11.68 1 82.25 107 VAL B O 1
#

InterPro domains:
  IPR011008 Dimeric alpha-beta barrel [SSF54909] (1-106)
  IPR018566 4-Methylmuconolactone methyl-isomerase [PF09448] (1-106)

Sequence (214 aa):
MIRILYLLVKPESMSHEQFRKECVVHFQMSAGMPGLHKYEVRLVAGNPTDTHVPYLDVGRIDAIGECWFASEEQYQVYMESDIRKAWFEHGKYFIGQLKPFVTEELVMIRILYLLVKPESMSHEQFRKECVVHFQMSAGMPGLHKYEVRLVAGNPTDTHVPYLDVGRIDAIGECWFASEEQYQVYMESDIRKAWFEHGKYFIGQLKPFVTEELV

Nearest PDB structures (foldseek):
  3hf5-assembly2_C  TM=1.002E+00  e=2.608E-22  Pseudomonas reinekei
  3hfk-assembly1_A  TM=1.001E+00  e=2.789E-22  Pseudomonas reinekei
  3hfk-assembly1_D  TM=1.001E+00  e=8.725E-22  Pseudomonas reinekei
  2ifx-assembly1_A  TM=9.600E-01  e=2.244E-15  Cupriavidus necator
  1r6y-assembly1_A  TM=6.639E-01  e=3.382E-06  Escherichia coli

Organism: Pseudomonas reinekei (NCBI:txid395598)

Radius of gyration: 17.47 Å; Cα contacts (8 Å, |Δi|>4): 422; chains: 2; bounding box: 37×46×40 Å